Protein AF-A0A1Q7GUJ0-F1 (afdb_monomer)

pLDDT: mean 74.76, std 17.2, range [35.91, 95.75]

Secondary structure (DSSP, 8-state):
-------HHHHHHHHHHHTGGGHHHHHHHHHHHHHHHHHHHHTHHHHHHHHHHHTT--PPPTTSTTTS-TTTTTSTT---EEE-SS-SGGGEEEEEETTEEEEEE--GGG-EEE-TTGGG----STT--SS----HHHHHHHHTTT-TTS-HHHHHHHHHHHHHHHHHHHHHHHHHHTTSTTHHHHHHHHHHHHHHHHHHHHHHT---

Nearest PDB structures (foldseek):
  2w2u-assembly1_A  TM=4.335E-01  e=2.912E+00  Sulfolobus acidocaldarius
  2v6y-assembly1_A  TM=4.287E-01  e=9.705E+00  Saccharolobus solfataricus

Radius of gyration: 20.88 Å; Cα contacts (8 Å, |Δi|>4): 210; chains: 1; bounding box: 48×48×70 Å

Solvent-accessible surface area (backbone atoms only — not comparable to full-atom values): 12146 Å² total; per-residue (Å²): 142,81,86,77,79,79,47,65,66,62,52,51,55,46,50,55,57,71,42,51,87,50,45,65,58,53,51,48,50,48,52,50,55,62,49,44,55,64,48,56,74,47,51,68,49,60,59,55,49,48,51,50,30,73,79,56,80,42,82,83,65,78,76,50,68,79,73,47,58,76,73,60,77,69,44,80,84,61,69,68,39,84,24,44,65,65,38,19,60,92,36,48,44,81,48,79,54,94,98,44,78,43,85,44,77,54,79,63,85,59,44,42,83,33,65,52,26,51,45,36,8,59,76,83,51,91,86,60,65,83,35,54,44,58,62,62,68,64,52,45,71,69,47,34,85,83,42,71,89,60,50,74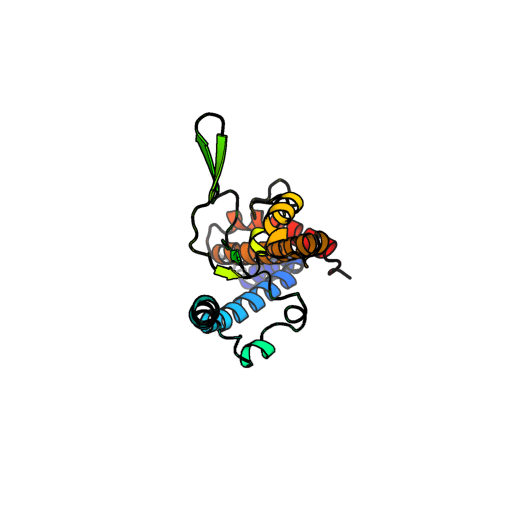,66,56,53,50,53,38,16,34,52,7,18,39,55,44,28,54,49,52,49,53,59,44,54,68,46,54,83,43,98,61,23,74,75,42,58,64,52,48,59,55,33,51,53,41,28,53,55,22,34,56,76,69,62,68,81,116

Sequence (208 aa):
MTTSRYGDFALYRRLARQARSSWPYIAMLFLVGLLASPLALLAPLPLKIAVDSVLGSRPLPRFLDALVPTAVTRAPTVLLGLVHGDFSGKNMRLRSSNRNSTVVVFDWEDAAWGVPALDLAQLAVPSSKLSANPDIHTYWSTVRERWPEASPEAWRRLADCGTVFRTLSALSWDAQNLAHDWAHAYVGGMHVYAAEFDHALERLEWNQ

Foldseek 3Di:
DDDDCPDCVVVVVVVCVVCVVVVVVVVVLVVVVVVVVVVVVVVVVQVVQCCCCVVPVDDDDPVVVVVDPPVQVPDPPFQWDWEQQQAWPVQWDWDDDDPDTDIDGDDSVRIDTHRNLQQLAAAPDPPDGLYNRDDLVVVCVVCCVVVVPQDSVNSVLSNLVNLLVSLSVLCSVLVVCCVDPCNVVSVVVNVSSVVSNVVSCVVNVVVD

Mean predicted aligned error: 13.83 Å

Structure (mmCIF, N/CA/C/O backbone):
data_AF-A0A1Q7GUJ0-F1
#
_entry.id   AF-A0A1Q7GUJ0-F1
#
loop_
_atom_site.group_PDB
_atom_site.id
_atom_site.type_symbol
_atom_site.label_atom_id
_atom_site.label_alt_id
_atom_site.label_comp_id
_atom_site.label_asym_id
_atom_site.label_entity_id
_atom_site.label_seq_id
_atom_site.pdbx_PDB_ins_code
_atom_site.Cartn_x
_atom_site.Cartn_y
_atom_site.Cartn_z
_atom_site.occupancy
_atom_site.B_iso_or_equiv
_atom_site.auth_seq_id
_atom_site.auth_comp_id
_atom_site.auth_asym_id
_atom_site.auth_atom_id
_atom_site.pdbx_PDB_model_num
ATOM 1 N N . MET A 1 1 ? 21.814 12.981 -49.545 1.00 35.91 1 MET A N 1
ATOM 2 C CA . MET A 1 1 ? 20.803 12.315 -48.697 1.00 35.91 1 MET A CA 1
ATOM 3 C C . MET A 1 1 ? 21.397 11.012 -48.186 1.00 35.91 1 MET A C 1
ATOM 5 O O . MET A 1 1 ? 21.533 10.081 -48.963 1.00 35.91 1 MET A O 1
ATOM 9 N N . THR A 1 2 ? 21.811 10.964 -46.922 1.00 39.53 2 THR A N 1
ATOM 10 C CA . THR A 1 2 ? 22.324 9.754 -46.260 1.00 39.53 2 THR A CA 1
ATOM 11 C C . THR A 1 2 ? 21.744 9.711 -44.849 1.00 39.53 2 THR A C 1
ATOM 13 O O . THR A 1 2 ? 22.286 10.291 -43.912 1.00 39.53 2 THR A O 1
ATOM 16 N N . THR A 1 3 ? 20.585 9.074 -44.694 1.00 46.00 3 THR A N 1
ATOM 17 C CA . THR A 1 3 ? 19.990 8.794 -43.384 1.00 46.00 3 THR A CA 1
ATOM 18 C C . THR A 1 3 ? 20.738 7.617 -42.765 1.00 46.00 3 THR A C 1
ATOM 20 O O . THR A 1 3 ? 20.523 6.456 -43.107 1.00 46.00 3 THR A O 1
ATOM 23 N N . SER A 1 4 ? 21.693 7.924 -41.887 1.00 48.31 4 SER A N 1
ATOM 24 C CA . SER A 1 4 ? 22.393 6.908 -41.106 1.00 48.31 4 SER A CA 1
ATOM 25 C C . SER A 1 4 ? 21.394 6.194 -40.200 1.00 48.31 4 SER A C 1
ATOM 27 O O . SER A 1 4 ? 20.774 6.799 -39.326 1.00 48.31 4 SER A O 1
ATOM 29 N N . ARG A 1 5 ? 21.277 4.884 -40.407 1.00 50.16 5 ARG A N 1
ATOM 30 C CA . ARG A 1 5 ? 20.648 3.902 -39.525 1.00 50.16 5 ARG A CA 1
ATOM 31 C C . ARG A 1 5 ? 21.508 3.775 -38.255 1.00 50.16 5 ARG A C 1
ATOM 33 O O . ARG A 1 5 ? 22.125 2.738 -38.022 1.00 50.16 5 ARG A O 1
ATOM 40 N N . TYR A 1 6 ? 21.614 4.851 -37.467 1.00 49.78 6 TYR A N 1
ATOM 41 C CA . TYR A 1 6 ? 22.172 4.824 -36.111 1.00 49.78 6 TYR A CA 1
ATOM 42 C C . TYR A 1 6 ? 21.209 3.995 -35.265 1.00 49.78 6 TYR A C 1
ATOM 44 O O . TYR A 1 6 ? 20.244 4.503 -34.708 1.00 49.78 6 TYR A O 1
ATOM 52 N N . GLY A 1 7 ? 21.423 2.681 -35.321 1.00 55.25 7 GLY A N 1
ATOM 53 C CA . GLY A 1 7 ? 20.417 1.687 -34.999 1.00 55.25 7 GLY A CA 1
ATOM 54 C C . GLY A 1 7 ? 19.893 1.828 -33.583 1.00 55.25 7 GLY A C 1
ATOM 55 O O . GLY A 1 7 ? 20.669 2.009 -32.640 1.00 55.25 7 GLY A O 1
ATOM 56 N N . ASP A 1 8 ? 18.583 1.656 -33.454 1.00 68.44 8 ASP A N 1
ATOM 57 C CA . ASP A 1 8 ? 17.830 1.615 -32.203 1.00 68.44 8 ASP A CA 1
ATOM 58 C C . ASP A 1 8 ? 18.531 0.776 -31.133 1.00 68.44 8 ASP A C 1
ATOM 60 O O . ASP A 1 8 ? 18.493 1.097 -29.957 1.00 68.44 8 ASP A O 1
ATOM 64 N N . PHE A 1 9 ? 19.296 -0.244 -31.525 1.00 71.12 9 PHE A N 1
ATOM 65 C CA . PHE A 1 9 ? 20.111 -1.052 -30.622 1.00 71.12 9 PHE A CA 1
ATOM 66 C C . PHE A 1 9 ? 21.153 -0.255 -29.816 1.00 71.12 9 PHE A C 1
ATOM 68 O O . PHE A 1 9 ? 21.378 -0.523 -28.635 1.00 71.12 9 PHE A O 1
ATOM 75 N N . ALA A 1 10 ? 21.804 0.744 -30.416 1.00 76.25 10 ALA A N 1
ATOM 76 C CA . ALA A 1 10 ? 22.736 1.617 -29.705 1.00 76.25 10 ALA A CA 1
ATOM 77 C C . ALA A 1 10 ? 22.002 2.565 -28.744 1.00 76.25 10 ALA A C 1
ATOM 79 O O . ALA A 1 10 ? 22.548 2.871 -27.677 1.00 76.25 10 ALA A O 1
ATOM 80 N N . LEU A 1 11 ? 20.781 2.978 -29.102 1.00 75.06 11 LEU A N 1
ATOM 81 C CA . LEU A 1 11 ? 19.881 3.769 -28.265 1.00 75.06 11 LEU A CA 1
ATOM 82 C C . LEU A 1 11 ? 19.372 2.933 -27.079 1.00 75.06 11 LEU A C 1
ATOM 84 O O . LEU A 1 11 ? 19.609 3.315 -25.936 1.00 75.06 11 LEU A O 1
ATOM 88 N N . TYR A 1 12 ? 18.820 1.742 -27.325 1.00 72.38 12 TYR A N 1
ATOM 89 C CA . TYR A 1 12 ? 18.410 0.772 -26.307 1.00 72.38 12 TYR A CA 1
ATOM 90 C C . TYR A 1 12 ? 19.566 0.406 -25.380 1.00 72.38 12 TYR A C 1
ATOM 92 O O . TYR A 1 12 ? 19.407 0.424 -24.167 1.00 72.38 12 TYR A O 1
ATOM 100 N N . ARG A 1 13 ? 20.773 0.164 -25.906 1.00 75.44 13 ARG A N 1
ATOM 101 C CA . ARG A 1 13 ? 21.962 -0.126 -25.084 1.00 75.44 13 ARG A CA 1
ATOM 102 C C . ARG A 1 13 ? 22.424 1.074 -24.254 1.00 75.44 13 ARG A C 1
ATOM 104 O O . ARG A 1 13 ? 23.083 0.896 -23.227 1.00 75.44 13 ARG A O 1
ATOM 111 N N . ARG A 1 14 ? 22.185 2.303 -24.715 1.00 74.88 14 ARG A N 1
ATOM 112 C CA . ARG A 1 14 ? 22.463 3.517 -23.932 1.00 74.88 14 ARG A CA 1
ATOM 113 C C . ARG A 1 14 ? 21.420 3.695 -22.834 1.00 74.88 14 ARG A C 1
ATOM 115 O O . ARG A 1 14 ? 21.819 3.829 -21.685 1.00 74.88 14 ARG A O 1
ATOM 122 N N . LEU A 1 15 ? 20.137 3.579 -23.164 1.00 73.50 15 LEU A N 1
ATOM 123 C CA . LEU A 1 15 ? 19.027 3.638 -22.211 1.00 73.50 15 LEU A CA 1
ATOM 124 C C . LEU A 1 15 ? 19.137 2.542 -21.143 1.00 73.50 15 LEU A C 1
ATOM 126 O O . LEU A 1 15 ? 19.088 2.840 -19.957 1.00 73.50 15 LEU A O 1
ATOM 130 N N . ALA A 1 16 ? 19.424 1.301 -21.541 1.00 72.50 16 ALA A N 1
ATOM 131 C CA . ALA A 1 16 ? 19.652 0.178 -20.633 1.00 72.50 16 ALA A CA 1
ATOM 132 C C . ALA A 1 16 ? 20.826 0.422 -19.672 1.00 72.50 16 ALA A C 1
ATOM 134 O O . ALA A 1 16 ? 20.749 0.060 -18.501 1.00 72.50 16 ALA A O 1
ATOM 135 N N . ARG A 1 17 ? 21.909 1.060 -20.141 1.00 72.81 17 ARG A N 1
ATOM 136 C CA . ARG A 1 17 ? 23.039 1.446 -19.278 1.00 72.81 17 ARG A CA 1
ATOM 137 C C . ARG A 1 17 ? 22.710 2.622 -18.369 1.00 72.81 17 ARG A C 1
ATOM 139 O O . ARG A 1 17 ? 23.202 2.655 -17.249 1.00 72.81 17 ARG A O 1
ATOM 146 N N . GLN A 1 18 ? 21.901 3.566 -18.832 1.00 73.31 18 GLN A N 1
ATOM 147 C CA . GLN A 1 18 ? 21.476 4.706 -18.028 1.00 73.31 18 GLN A CA 1
ATOM 148 C C . GLN A 1 18 ? 20.496 4.281 -16.928 1.00 73.31 18 GLN A C 1
ATOM 150 O O . GLN A 1 18 ? 20.587 4.767 -15.808 1.00 73.31 18 GLN A O 1
ATOM 155 N N . ALA A 1 19 ? 19.662 3.278 -17.204 1.00 68.12 19 ALA A N 1
ATOM 156 C CA . ALA A 1 19 ? 18.775 2.648 -16.235 1.00 68.12 19 ALA A CA 1
ATOM 157 C C . ALA A 1 19 ? 19.475 1.612 -15.335 1.00 68.12 19 ALA A C 1
ATOM 159 O O . ALA A 1 19 ? 18.785 0.936 -14.580 1.00 68.12 19 ALA A O 1
ATOM 160 N N . ARG A 1 20 ? 20.816 1.454 -15.384 1.00 70.50 20 ARG A N 1
ATOM 161 C CA . ARG A 1 20 ? 21.571 0.400 -14.660 1.00 70.50 20 ARG A CA 1
ATOM 162 C C . ARG A 1 20 ? 21.224 0.323 -13.170 1.00 70.50 20 ARG A C 1
ATOM 164 O O . ARG A 1 20 ? 21.090 -0.778 -12.648 1.00 70.50 20 ARG A O 1
ATOM 171 N N . SER A 1 21 ? 21.045 1.473 -12.520 1.00 71.50 21 SER A N 1
ATOM 172 C CA . SER A 1 21 ? 20.654 1.557 -11.105 1.00 71.50 21 SER A CA 1
ATOM 173 C C . SER A 1 21 ? 19.250 1.006 -10.826 1.00 71.50 21 SER A C 1
ATOM 175 O O . SER A 1 21 ? 18.969 0.589 -9.710 1.00 71.50 21 SER A O 1
ATOM 177 N N . SER A 1 22 ? 18.374 0.997 -11.832 1.00 65.44 22 SER A N 1
ATOM 178 C CA . SER A 1 22 ? 16.969 0.601 -11.728 1.00 65.44 22 SER A CA 1
ATOM 179 C C . SER A 1 22 ? 16.715 -0.860 -12.124 1.00 65.44 22 SER A C 1
ATOM 181 O O . SER A 1 22 ? 15.622 -1.371 -11.898 1.00 65.44 22 SER A O 1
ATOM 183 N N . TRP A 1 23 ? 17.705 -1.563 -12.691 1.00 71.69 23 TRP A N 1
ATOM 184 C CA . TRP A 1 23 ? 17.560 -2.968 -13.104 1.00 71.69 23 TRP A CA 1
ATOM 185 C C . TRP A 1 23 ? 17.161 -3.933 -11.983 1.00 71.69 23 TRP A C 1
ATOM 187 O O . TRP A 1 23 ? 16.363 -4.819 -12.278 1.00 71.69 23 TRP A O 1
ATOM 197 N N . PRO A 1 24 ? 17.650 -3.802 -10.731 1.00 72.94 24 PRO A N 1
ATOM 198 C CA . PRO A 1 24 ? 17.193 -4.661 -9.640 1.00 72.94 24 PRO A CA 1
ATOM 199 C C . PRO A 1 24 ? 15.681 -4.540 -9.412 1.00 72.94 24 PRO A C 1
ATOM 201 O O . PRO A 1 24 ? 14.996 -5.553 -9.322 1.00 72.94 24 PRO A O 1
ATOM 204 N N . TYR A 1 25 ? 15.146 -3.316 -9.434 1.00 68.00 25 TYR A N 1
ATOM 205 C CA . TYR A 1 25 ? 13.711 -3.052 -9.304 1.00 68.00 25 TYR A CA 1
ATOM 206 C C . TYR A 1 25 ? 12.915 -3.580 -10.501 1.00 68.00 25 TYR A C 1
ATOM 208 O O . TYR A 1 25 ? 11.875 -4.200 -10.316 1.00 68.00 25 TYR A O 1
ATOM 216 N N . ILE A 1 26 ? 13.424 -3.405 -11.727 1.00 72.75 26 ILE 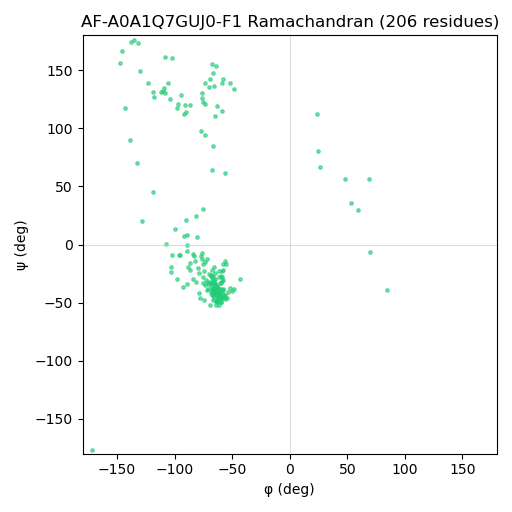A N 1
ATOM 217 C CA . ILE A 1 26 ? 12.806 -3.955 -12.948 1.00 72.75 26 ILE A CA 1
ATOM 218 C C . ILE A 1 26 ? 12.762 -5.486 -12.895 1.00 72.75 26 ILE A C 1
ATOM 220 O O . ILE A 1 26 ? 11.737 -6.085 -13.210 1.00 72.75 26 ILE A O 1
ATOM 224 N N . ALA A 1 27 ? 13.852 -6.128 -12.474 1.00 74.75 27 ALA A N 1
ATOM 225 C CA . ALA A 1 27 ? 13.910 -7.576 -12.319 1.00 74.75 27 ALA A CA 1
ATOM 226 C C . ALA A 1 27 ? 12.963 -8.059 -11.210 1.00 74.75 27 ALA A C 1
ATOM 228 O O . ALA A 1 27 ? 12.264 -9.051 -11.398 1.00 74.75 27 ALA A O 1
ATOM 229 N N . MET A 1 28 ? 12.889 -7.341 -10.087 1.00 75.19 28 MET A N 1
ATOM 230 C CA . MET A 1 28 ? 11.966 -7.639 -8.993 1.00 75.19 28 MET A CA 1
ATOM 231 C C . MET A 1 28 ? 10.503 -7.511 -9.435 1.00 75.19 28 MET A C 1
ATOM 233 O O . MET A 1 28 ? 9.736 -8.448 -9.238 1.00 75.19 28 MET A O 1
ATOM 237 N N . LEU A 1 29 ? 10.125 -6.415 -10.099 1.00 71.12 29 LEU A N 1
ATOM 238 C CA . LEU A 1 29 ? 8.801 -6.237 -10.709 1.00 71.12 29 LEU A CA 1
ATOM 239 C C . LEU A 1 29 ? 8.472 -7.354 -11.693 1.00 71.12 29 LEU A C 1
ATOM 241 O O . LEU A 1 29 ? 7.364 -7.880 -11.676 1.00 71.12 29 LEU A O 1
ATOM 245 N N . PHE A 1 30 ? 9.428 -7.716 -12.551 1.00 75.88 30 PHE A N 1
ATOM 246 C CA . PHE A 1 30 ? 9.250 -8.783 -13.526 1.00 75.88 30 PHE A CA 1
ATOM 247 C C . PHE A 1 30 ? 9.004 -10.127 -12.836 1.00 75.88 30 PHE A C 1
ATOM 249 O O . PHE A 1 30 ? 8.079 -10.841 -13.210 1.00 75.88 30 PHE A O 1
ATOM 256 N N . LEU A 1 31 ? 9.780 -10.457 -11.800 1.00 75.19 31 LEU A N 1
ATOM 257 C CA . LEU A 1 31 ? 9.594 -11.676 -11.013 1.00 75.19 31 LEU A CA 1
ATOM 258 C C . LEU A 1 31 ? 8.252 -11.675 -10.271 1.00 75.19 31 LEU A C 1
ATOM 260 O O . LEU A 1 31 ? 7.551 -12.684 -10.290 1.00 75.19 31 LEU A O 1
ATOM 264 N N . VAL A 1 32 ? 7.861 -10.547 -9.675 1.00 70.88 32 VAL A N 1
ATOM 265 C CA . VAL A 1 32 ? 6.552 -10.389 -9.023 1.00 70.88 32 VAL A CA 1
ATOM 266 C C . VAL A 1 32 ? 5.420 -10.553 -10.039 1.00 70.88 32 VAL A C 1
ATOM 268 O O . VAL A 1 32 ? 4.500 -11.325 -9.791 1.00 70.88 32 VAL A O 1
ATOM 271 N N . GLY A 1 33 ? 5.497 -9.910 -11.205 1.00 64.00 33 GLY A N 1
ATOM 272 C CA . GLY A 1 33 ? 4.501 -10.038 -12.274 1.00 64.00 33 GLY A CA 1
ATOM 273 C C . GLY A 1 33 ? 4.427 -11.450 -12.865 1.00 64.00 33 GLY A C 1
ATOM 274 O O . GLY A 1 33 ? 3.337 -11.958 -13.135 1.00 64.00 33 GLY A O 1
ATOM 275 N N . LEU A 1 34 ? 5.572 -12.127 -12.998 1.00 75.56 34 LEU A N 1
ATOM 276 C CA . LEU A 1 34 ? 5.646 -13.522 -13.435 1.00 75.56 34 LEU A CA 1
ATOM 277 C C . LEU A 1 34 ? 4.970 -14.461 -12.427 1.00 75.56 34 LEU A C 1
ATOM 279 O O . LEU A 1 34 ? 4.294 -15.403 -12.834 1.00 75.56 34 LEU A O 1
ATOM 283 N N . LEU A 1 35 ? 5.115 -14.187 -11.127 1.00 65.94 35 LEU A N 1
ATOM 284 C CA . LEU A 1 35 ? 4.463 -14.932 -10.046 1.00 65.94 35 LEU A CA 1
ATOM 285 C C . LEU A 1 35 ? 2.991 -14.537 -9.844 1.00 65.94 35 LEU A C 1
ATOM 287 O O . LEU A 1 35 ? 2.203 -15.362 -9.383 1.00 65.94 35 LEU A O 1
ATOM 291 N N . ALA A 1 36 ? 2.587 -13.326 -10.233 1.00 61.59 36 ALA A N 1
ATOM 292 C CA . ALA A 1 36 ? 1.206 -12.861 -10.122 1.00 61.59 36 ALA A CA 1
ATOM 293 C C . ALA A 1 36 ? 0.242 -13.697 -10.978 1.00 61.59 36 ALA A C 1
ATOM 295 O O . ALA A 1 36 ? -0.868 -13.979 -10.544 1.00 61.59 36 ALA A O 1
ATOM 296 N N . SER A 1 37 ? 0.672 -14.158 -12.156 1.00 52.69 37 SER A N 1
ATOM 297 C CA . SER A 1 37 ? -0.153 -14.992 -13.048 1.00 52.69 37 SER A CA 1
ATOM 298 C C . SER A 1 37 ? -0.530 -16.362 -12.448 1.00 52.69 37 SER A C 1
ATOM 300 O O . SER A 1 37 ? -1.721 -16.677 -12.398 1.00 52.69 37 SER A O 1
ATOM 302 N N . PRO A 1 38 ? 0.408 -17.188 -11.936 1.00 53.38 38 PRO A N 1
ATOM 303 C CA . PRO A 1 38 ? 0.045 -18.414 -11.229 1.00 53.38 38 PRO A CA 1
ATOM 304 C C . PRO A 1 38 ? -0.694 -18.139 -9.909 1.00 53.38 38 PRO A C 1
ATOM 306 O O . PRO A 1 38 ? -1.572 -18.921 -9.555 1.00 53.38 38 PRO A O 1
ATOM 309 N N . LEU A 1 39 ? -0.427 -17.024 -9.211 1.00 54.69 39 LEU A N 1
ATOM 310 C CA . LEU A 1 39 ? -1.216 -16.619 -8.036 1.00 54.69 39 LEU A CA 1
ATOM 311 C C . LEU A 1 39 ? -2.663 -16.235 -8.386 1.00 54.69 39 LEU A C 1
ATOM 313 O O . LEU A 1 39 ? -3.578 -16.596 -7.652 1.00 54.69 39 LEU A O 1
ATOM 317 N N . ALA A 1 40 ? -2.897 -15.559 -9.510 1.00 55.88 40 ALA A N 1
ATOM 318 C CA . ALA A 1 40 ? -4.234 -15.213 -9.991 1.00 55.88 40 ALA A CA 1
ATOM 319 C C . ALA A 1 40 ? -5.030 -16.463 -10.399 1.00 55.88 40 ALA A C 1
ATOM 321 O O . ALA A 1 40 ? -6.230 -16.550 -10.154 1.00 55.88 40 ALA A O 1
ATOM 322 N N . LEU A 1 41 ? -4.353 -17.483 -10.935 1.00 54.56 41 LEU A N 1
ATOM 323 C CA . LEU A 1 41 ? -4.952 -18.801 -11.173 1.00 54.56 41 LEU A CA 1
ATOM 324 C C . LEU A 1 41 ? -5.288 -19.547 -9.868 1.00 54.56 41 LEU A C 1
ATOM 326 O O . LEU A 1 41 ? -6.169 -20.406 -9.869 1.00 54.56 41 LEU A O 1
ATOM 330 N N . LEU A 1 42 ? -4.639 -19.193 -8.753 1.00 52.28 42 LEU A N 1
ATOM 331 C CA . LEU A 1 42 ? -4.998 -19.636 -7.402 1.00 52.28 42 LEU A CA 1
ATOM 332 C C . LEU A 1 42 ? -6.059 -18.736 -6.737 1.00 52.28 42 LEU A C 1
ATOM 334 O O . LEU A 1 42 ? -6.702 -19.185 -5.793 1.00 52.28 42 LEU A O 1
ATOM 338 N N . ALA A 1 43 ? -6.316 -17.518 -7.233 1.00 51.72 43 ALA A N 1
ATOM 339 C CA . ALA A 1 43 ? -7.293 -16.570 -6.682 1.00 51.72 43 ALA A CA 1
ATOM 340 C C . ALA A 1 43 ? -8.767 -17.042 -6.611 1.00 51.72 43 ALA A C 1
ATOM 342 O O . ALA A 1 43 ? -9.482 -16.540 -5.739 1.00 51.72 43 ALA A O 1
ATOM 343 N N . PRO A 1 44 ? -9.266 -18.027 -7.394 1.00 50.28 44 PRO A N 1
ATOM 344 C CA . PRO A 1 44 ? -10.595 -18.578 -7.121 1.00 50.28 44 PRO A CA 1
ATOM 345 C C . PRO A 1 44 ? -10.649 -19.456 -5.851 1.00 50.28 44 PRO A C 1
ATOM 347 O O . PRO A 1 44 ? -11.744 -19.770 -5.380 1.00 50.28 44 PRO A O 1
ATOM 350 N N . LEU A 1 45 ? -9.507 -19.845 -5.261 1.00 51.47 45 LEU A N 1
ATOM 351 C CA . LEU A 1 45 ? -9.464 -20.643 -4.025 1.00 51.47 45 LEU A CA 1
ATOM 352 C C . LEU A 1 45 ? -9.731 -19.820 -2.748 1.00 51.47 45 LEU A C 1
ATOM 354 O O . LEU A 1 45 ? -10.556 -20.270 -1.956 1.00 51.47 45 LEU A O 1
ATOM 358 N N . PRO A 1 46 ? -9.134 -18.630 -2.526 1.00 50.94 46 PRO A N 1
ATOM 359 C CA . PRO A 1 46 ? -9.430 -17.785 -1.369 1.00 50.94 46 PRO A CA 1
ATOM 360 C C . PRO A 1 46 ? -10.913 -17.466 -1.203 1.00 50.94 46 PRO A C 1
ATOM 362 O O . PRO A 1 46 ? -11.413 -17.529 -0.086 1.00 50.94 46 PRO A O 1
ATOM 365 N N . LEU A 1 47 ? -11.639 -17.191 -2.293 1.00 45.16 47 LEU A N 1
ATOM 366 C CA . LEU A 1 47 ? -13.063 -16.857 -2.215 1.00 45.16 47 LEU A CA 1
ATOM 367 C C . LEU A 1 47 ? -13.905 -18.067 -1.773 1.00 45.16 47 LEU A C 1
ATOM 369 O O . LEU A 1 47 ? -14.773 -17.939 -0.914 1.00 45.16 47 LEU A O 1
ATOM 373 N N . LYS A 1 48 ? -13.608 -19.261 -2.302 1.00 45.25 48 LYS A N 1
ATOM 374 C CA . LYS A 1 48 ? -14.311 -20.501 -1.940 1.00 45.25 48 LYS A CA 1
ATOM 375 C C . LYS A 1 48 ? -13.965 -20.973 -0.523 1.00 45.25 48 LYS A C 1
ATOM 377 O O . LYS A 1 48 ? -14.848 -21.394 0.213 1.00 45.25 48 LYS A O 1
ATOM 382 N N . ILE A 1 49 ? -12.705 -20.829 -0.112 1.00 52.31 49 ILE A N 1
ATOM 383 C CA . ILE A 1 49 ? -12.238 -21.166 1.241 1.00 52.31 49 ILE A CA 1
ATOM 384 C C . ILE A 1 49 ? -12.761 -20.157 2.272 1.00 52.31 49 ILE A C 1
ATOM 386 O O . ILE A 1 49 ? -13.172 -20.565 3.350 1.00 52.31 49 ILE A O 1
ATOM 390 N N . ALA A 1 50 ? -12.815 -18.861 1.954 1.00 52.03 50 ALA A N 1
ATOM 391 C CA . ALA A 1 50 ? -13.388 -17.847 2.841 1.00 52.03 50 ALA 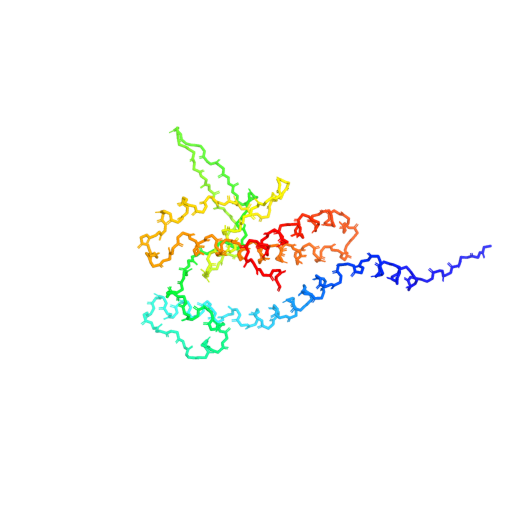A CA 1
ATOM 392 C C . ALA A 1 50 ? -14.885 -18.090 3.083 1.00 52.03 50 ALA A C 1
ATOM 394 O O . ALA A 1 50 ? -15.337 -18.022 4.226 1.00 52.03 50 ALA A O 1
ATOM 395 N N . VAL A 1 51 ? -15.636 -18.447 2.036 1.00 45.12 51 VAL A N 1
ATOM 396 C CA . VAL A 1 51 ? -17.050 -18.836 2.152 1.00 45.12 51 VAL A CA 1
ATOM 397 C C . VAL A 1 51 ? -17.200 -20.107 2.999 1.00 45.12 51 VAL A C 1
ATOM 399 O O . VAL A 1 51 ? -17.977 -20.107 3.952 1.00 45.12 51 VAL A O 1
ATOM 402 N N . ASP A 1 52 ? -16.413 -21.154 2.733 1.00 43.16 52 ASP A N 1
ATOM 403 C CA . ASP A 1 52 ? -16.552 -22.449 3.417 1.00 43.16 52 ASP A CA 1
ATOM 404 C C . ASP A 1 52 ? -15.997 -22.459 4.864 1.00 43.16 52 ASP A C 1
ATOM 406 O O . ASP A 1 52 ? -16.495 -23.206 5.712 1.00 43.16 52 ASP A O 1
ATOM 410 N N . SER A 1 53 ? -15.002 -21.625 5.192 1.00 44.47 53 SER A N 1
ATOM 411 C CA . SER A 1 53 ? -14.381 -21.566 6.528 1.00 44.47 53 SER A CA 1
ATOM 412 C C . SER A 1 53 ? -15.009 -20.527 7.461 1.00 44.47 53 SER A C 1
ATOM 414 O O . SER A 1 53 ? -15.127 -20.803 8.656 1.00 44.47 53 SER A O 1
ATOM 416 N N . VAL A 1 54 ? -15.441 -19.362 6.956 1.00 45.84 54 VAL A N 1
ATOM 417 C CA . VAL A 1 54 ? -15.971 -18.268 7.802 1.00 45.84 54 VAL A CA 1
ATOM 418 C C . VAL A 1 54 ? -17.480 -18.392 8.022 1.00 45.84 54 VAL A C 1
ATOM 420 O O . VAL A 1 54 ? -17.948 -18.108 9.123 1.00 45.84 54 VAL A O 1
ATOM 423 N N . LEU A 1 55 ? -18.241 -18.888 7.037 1.00 45.19 55 LEU A N 1
ATOM 424 C CA . LEU A 1 55 ? -19.666 -19.202 7.228 1.00 45.19 55 LEU A CA 1
ATOM 425 C C . LEU A 1 55 ? -19.891 -20.640 7.733 1.00 45.19 55 LEU A C 1
ATOM 427 O O . LEU A 1 55 ? -20.945 -20.925 8.294 1.0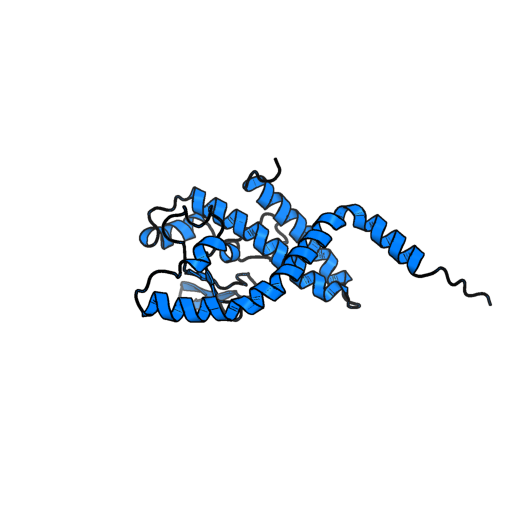0 45.19 55 LEU A O 1
ATOM 431 N N . GLY A 1 56 ? -18.911 -21.540 7.562 1.00 43.12 56 GLY A N 1
ATOM 432 C CA . GLY A 1 56 ? -19.050 -22.976 7.851 1.00 43.12 56 GLY A CA 1
ATOM 433 C C . GLY A 1 56 ? -18.319 -23.516 9.087 1.00 43.12 56 GLY A C 1
ATOM 434 O O . GLY A 1 56 ? -18.395 -24.717 9.339 1.00 43.12 56 GLY A O 1
ATOM 435 N N . SER A 1 57 ? -17.601 -22.684 9.853 1.00 41.94 57 SER A N 1
ATOM 436 C CA . SER A 1 57 ? -16.832 -23.106 11.045 1.00 41.94 57 SER A CA 1
ATOM 437 C C . SER A 1 57 ? -15.850 -24.269 10.791 1.00 41.94 57 SER A C 1
ATOM 439 O O . SER A 1 57 ? -15.668 -25.129 11.655 1.00 41.94 57 SER A O 1
ATOM 441 N N . ARG A 1 58 ? -15.211 -24.333 9.611 1.00 40.22 58 ARG A N 1
ATOM 442 C CA . ARG A 1 58 ? -14.230 -25.387 9.277 1.00 40.22 58 ARG A CA 1
ATOM 443 C C . ARG A 1 58 ? -12.795 -24.843 9.238 1.00 40.22 58 ARG A C 1
ATOM 445 O O . ARG A 1 58 ? -12.561 -23.837 8.565 1.00 40.22 58 ARG A O 1
ATOM 452 N N . PRO A 1 59 ? -11.826 -25.500 9.910 1.00 52.53 59 PRO A N 1
ATOM 453 C CA . PRO A 1 59 ? -10.423 -25.089 9.886 1.00 52.53 59 PRO A CA 1
ATOM 454 C C . PRO A 1 59 ? -9.818 -25.205 8.479 1.00 52.53 59 PRO A C 1
ATOM 456 O O . PRO A 1 59 ? -10.273 -26.007 7.661 1.00 52.53 59 PRO A O 1
ATOM 459 N N . LEU A 1 60 ? -8.790 -24.391 8.212 1.00 49.06 60 LEU A N 1
ATOM 460 C CA . LEU A 1 60 ? -8.130 -24.291 6.908 1.00 49.06 60 LEU A CA 1
ATOM 461 C C . LEU A 1 60 ? -7.553 -25.649 6.440 1.00 49.06 60 LEU A C 1
ATOM 463 O O . LEU A 1 60 ? -7.024 -26.409 7.255 1.00 49.06 60 LEU A O 1
ATOM 467 N N . PRO A 1 61 ? -7.619 -25.973 5.134 1.00 51.19 61 PRO A N 1
ATOM 468 C CA . PRO A 1 61 ? -7.036 -27.199 4.592 1.00 51.19 61 PRO A CA 1
ATOM 469 C C . PRO A 1 61 ? -5.500 -27.237 4.692 1.00 51.19 61 PRO A C 1
ATOM 471 O O . PRO A 1 61 ? -4.825 -26.292 4.289 1.00 51.19 61 PRO A O 1
ATOM 474 N N . ARG A 1 62 ? -4.938 -28.384 5.108 1.00 53.50 62 ARG A N 1
ATOM 475 C CA . ARG A 1 62 ? -3.487 -28.606 5.340 1.00 53.50 62 ARG A CA 1
ATOM 476 C C . ARG A 1 62 ? -2.556 -28.293 4.158 1.00 53.50 62 ARG A C 1
ATOM 478 O O . ARG A 1 62 ? -1.355 -28.183 4.348 1.00 53.50 62 ARG A O 1
ATOM 485 N N . PHE A 1 63 ? -3.064 -28.171 2.930 1.00 52.56 63 PHE A N 1
ATOM 486 C CA . PHE A 1 63 ? -2.232 -27.812 1.774 1.00 52.56 63 PHE A CA 1
ATOM 487 C C . PHE A 1 63 ? -1.858 -26.317 1.742 1.00 52.56 63 PHE A C 1
ATOM 489 O O . PHE A 1 63 ? -0.909 -25.952 1.052 1.00 52.56 63 PHE A O 1
ATOM 496 N N . LEU A 1 64 ? -2.561 -25.458 2.494 1.00 43.69 64 LEU A N 1
ATOM 497 C CA . LEU A 1 64 ? -2.208 -24.042 2.650 1.00 43.69 64 LEU A CA 1
ATOM 498 C C . LEU A 1 64 ? -1.072 -23.817 3.661 1.00 43.69 64 LEU A C 1
ATOM 500 O O . LEU A 1 64 ? -0.370 -22.817 3.546 1.00 43.69 64 LEU A O 1
ATOM 504 N N . ASP A 1 65 ? -0.813 -24.769 4.565 1.00 48.25 65 ASP A N 1
ATOM 505 C CA . ASP A 1 65 ? 0.329 -24.712 5.496 1.00 48.25 65 ASP A CA 1
ATOM 506 C C . ASP A 1 65 ? 1.683 -24.696 4.763 1.00 48.25 65 ASP A C 1
ATOM 508 O O . ASP A 1 65 ? 2.680 -24.226 5.304 1.00 48.25 65 ASP A O 1
ATOM 512 N N . ALA A 1 66 ? 1.724 -25.192 3.521 1.00 49.59 66 ALA A N 1
ATOM 513 C CA . ALA A 1 66 ? 2.922 -25.231 2.682 1.00 49.59 66 ALA A CA 1
ATOM 514 C C . ALA A 1 66 ? 3.158 -23.946 1.864 1.00 49.59 66 ALA A C 1
ATOM 516 O O . ALA A 1 66 ? 4.282 -23.697 1.433 1.00 49.59 66 ALA A O 1
ATOM 517 N N . LEU A 1 67 ? 2.111 -23.150 1.623 1.00 41.50 67 LEU A N 1
ATOM 518 C CA . LEU A 1 67 ? 2.148 -21.939 0.785 1.00 41.50 67 LEU A CA 1
ATOM 519 C C . LEU A 1 67 ? 2.166 -20.648 1.607 1.00 41.50 67 LEU A C 1
ATOM 521 O O . LEU A 1 67 ? 2.560 -19.598 1.103 1.00 41.50 67 LEU A O 1
ATOM 525 N N . VAL A 1 68 ? 1.754 -20.723 2.870 1.00 41.19 68 VAL A N 1
ATOM 526 C CA . VAL A 1 68 ? 1.831 -19.616 3.817 1.00 41.19 68 VAL A CA 1
ATOM 527 C C . VAL A 1 68 ? 3.220 -19.647 4.470 1.00 41.19 68 VAL A C 1
ATOM 529 O O . VAL A 1 68 ? 3.563 -20.648 5.102 1.00 41.19 68 VAL A O 1
ATOM 532 N N . PRO A 1 69 ? 4.043 -18.586 4.342 1.00 38.94 69 PRO A N 1
ATOM 533 C CA . PRO A 1 69 ? 5.352 -18.529 4.983 1.00 38.94 69 PRO A CA 1
ATOM 534 C C . PRO A 1 69 ? 5.231 -18.844 6.475 1.00 38.94 69 PRO A C 1
ATOM 536 O O . PRO A 1 69 ? 4.336 -18.334 7.149 1.00 38.94 69 PRO A O 1
ATOM 539 N N . THR A 1 70 ? 6.163 -19.623 7.021 1.00 40.16 70 THR A N 1
ATOM 540 C CA . THR A 1 70 ? 6.200 -20.024 8.441 1.00 40.16 70 THR A CA 1
ATOM 541 C C . THR A 1 70 ? 6.209 -18.848 9.432 1.00 40.16 70 THR A C 1
ATOM 543 O O . THR A 1 70 ? 5.936 -19.026 10.617 1.00 40.16 70 THR A O 1
ATOM 546 N N . ALA A 1 71 ? 6.482 -17.630 8.954 1.00 37.34 71 ALA A N 1
ATOM 547 C CA . ALA A 1 71 ? 6.351 -16.383 9.707 1.00 37.34 71 ALA A CA 1
ATOM 548 C C . ALA A 1 71 ? 4.885 -15.955 9.943 1.00 37.34 71 ALA A C 1
ATOM 550 O O . ALA A 1 71 ? 4.580 -15.362 10.974 1.00 37.34 71 ALA A O 1
ATOM 551 N N . VAL A 1 72 ? 3.969 -16.285 9.028 1.00 41.28 72 VAL A N 1
ATOM 552 C CA . VAL A 1 72 ? 2.534 -15.964 9.123 1.00 41.28 72 VAL A CA 1
ATOM 553 C C . VAL A 1 72 ? 1.787 -17.004 9.967 1.00 41.28 72 VAL A C 1
ATOM 555 O O . VAL A 1 72 ? 0.840 -16.654 10.665 1.00 41.28 72 VAL A O 1
ATOM 558 N N . THR A 1 73 ? 2.248 -18.260 9.997 1.00 41.16 73 THR A N 1
ATOM 559 C CA . THR A 1 73 ? 1.642 -19.337 10.809 1.00 41.16 73 THR A CA 1
ATOM 560 C C . THR A 1 73 ? 1.976 -19.272 12.305 1.00 41.16 73 THR A C 1
ATOM 562 O O . THR A 1 73 ? 1.357 -19.985 13.093 1.00 41.16 73 THR A O 1
ATOM 565 N N . ARG A 1 74 ? 2.913 -18.407 12.726 1.00 37.34 74 ARG A N 1
ATOM 566 C CA . ARG A 1 74 ? 3.212 -18.127 14.148 1.00 37.34 74 ARG A CA 1
ATOM 567 C C . ARG A 1 74 ? 2.628 -16.815 14.673 1.00 37.34 74 ARG A C 1
ATOM 569 O O . ARG A 1 74 ? 2.682 -16.588 15.879 1.00 37.34 74 ARG A O 1
ATOM 576 N N . ALA A 1 75 ? 2.083 -15.961 13.807 1.00 42.50 75 ALA A N 1
ATOM 577 C CA . ALA A 1 75 ? 1.329 -14.796 14.252 1.00 42.50 75 ALA A CA 1
ATOM 578 C C . ALA A 1 75 ? -0.036 -15.263 14.797 1.00 42.50 75 ALA A C 1
ATOM 580 O O . ALA A 1 75 ? -0.639 -16.166 14.209 1.00 42.50 75 ALA A O 1
ATOM 581 N N . PRO A 1 76 ? -0.528 -14.696 15.914 1.00 47.31 76 PRO A N 1
ATOM 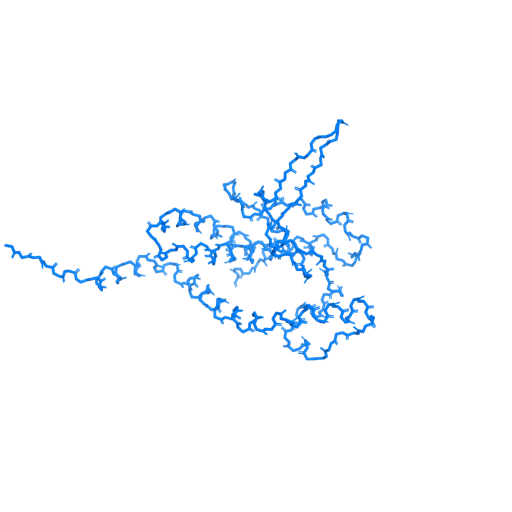582 C CA . PRO A 1 76 ? -1.758 -15.150 16.551 1.00 47.31 76 PRO A CA 1
ATOM 583 C C . PRO A 1 76 ? -2.904 -15.038 15.548 1.00 47.31 76 PRO A C 1
ATOM 585 O O . PRO A 1 76 ? -3.216 -13.940 15.105 1.00 47.31 76 PRO A O 1
ATOM 588 N N . THR A 1 77 ? -3.471 -16.186 15.162 1.00 49.53 77 THR A N 1
ATOM 589 C CA . THR A 1 77 ? -4.716 -16.361 14.394 1.00 49.53 77 THR A CA 1
ATOM 590 C C . THR A 1 77 ? -5.046 -15.167 13.492 1.00 49.53 77 THR A C 1
ATOM 592 O O . THR A 1 77 ? -5.978 -14.426 13.777 1.00 49.53 77 THR A O 1
ATOM 595 N N . VAL A 1 78 ? -4.190 -14.974 12.478 1.00 63.41 78 VAL A N 1
ATOM 596 C CA . VAL A 1 78 ? -4.266 -14.080 11.306 1.00 63.41 78 VAL A CA 1
ATOM 597 C C . VAL A 1 78 ? -5.185 -12.869 11.497 1.00 63.41 78 VAL A C 1
ATOM 599 O O . VAL A 1 78 ? -6.401 -13.026 11.522 1.00 63.41 78 VAL A O 1
ATOM 602 N N . LEU A 1 79 ? -4.606 -11.662 11.552 1.00 68.56 79 LEU A N 1
ATOM 603 C CA . LEU A 1 79 ? -5.279 -10.352 11.475 1.00 68.56 79 LEU A CA 1
ATOM 604 C C . LEU A 1 79 ? -6.120 -10.210 10.185 1.00 68.56 79 LEU A C 1
ATOM 606 O O . LEU A 1 79 ? -5.818 -9.386 9.332 1.00 68.56 79 LEU A O 1
ATOM 610 N N . LEU A 1 80 ? -7.128 -11.057 9.993 1.00 76.81 80 LEU A N 1
ATOM 611 C CA . LEU A 1 80 ? -7.910 -11.179 8.778 1.00 76.81 80 LEU A CA 1
ATOM 612 C C . LEU A 1 80 ? -9.091 -10.224 8.882 1.00 76.81 80 LEU A C 1
ATOM 614 O O . LEU A 1 80 ? -9.978 -10.397 9.721 1.00 76.81 80 LEU A O 1
ATOM 618 N N . GLY A 1 81 ? -9.089 -9.222 8.021 1.00 76.94 81 GLY A N 1
ATOM 619 C CA . GLY A 1 81 ? -10.168 -8.264 7.866 1.00 76.94 81 GLY A CA 1
ATOM 620 C C . GLY A 1 81 ? -10.530 -8.097 6.401 1.00 76.94 81 GLY A C 1
ATOM 621 O O . GLY A 1 81 ? -9.866 -8.630 5.511 1.00 76.94 81 GLY A O 1
ATOM 622 N N . LEU A 1 82 ? -11.598 -7.346 6.160 1.00 81.88 82 LEU A N 1
ATOM 623 C CA . LEU A 1 82 ? -11.858 -6.823 4.831 1.00 81.88 82 LEU A CA 1
ATOM 624 C C . LEU A 1 82 ? -10.858 -5.693 4.564 1.00 81.88 82 LEU A C 1
ATOM 626 O O . LEU A 1 82 ? -10.808 -4.725 5.321 1.00 81.88 82 LEU A O 1
ATOM 630 N N . VAL A 1 83 ? -10.067 -5.856 3.512 1.00 87.44 83 VAL A N 1
ATOM 631 C CA . VAL A 1 83 ? -9.069 -4.903 3.020 1.00 87.44 83 VAL A CA 1
ATOM 632 C C . VAL A 1 83 ? -9.636 -4.265 1.759 1.00 87.44 83 VAL A C 1
ATOM 634 O O . VAL A 1 83 ? -10.247 -4.958 0.949 1.00 87.44 83 VAL A O 1
ATOM 637 N N . HIS A 1 84 ? -9.453 -2.963 1.592 1.00 89.38 84 HIS A N 1
ATOM 638 C CA . HIS A 1 84 ? -9.889 -2.214 0.419 1.00 89.38 84 HIS A CA 1
ATOM 639 C C . HIS A 1 84 ? -8.991 -2.473 -0.798 1.00 89.38 84 HIS A C 1
ATOM 641 O O . HIS A 1 84 ? -9.464 -2.422 -1.928 1.00 89.38 84 HIS A O 1
ATOM 647 N N . GLY A 1 85 ? -7.691 -2.703 -0.592 1.00 86.06 85 GLY A N 1
ATOM 648 C CA . GLY A 1 85 ? -6.732 -3.023 -1.660 1.00 86.06 85 GLY A CA 1
ATOM 649 C C . GLY A 1 85 ? -6.167 -1.780 -2.357 1.00 86.06 85 GLY A C 1
ATOM 650 O O . GLY A 1 85 ? -4.962 -1.672 -2.588 1.00 86.06 85 GLY A O 1
ATOM 651 N N . ASP A 1 86 ? -7.021 -0.783 -2.584 1.00 90.44 86 ASP A N 1
ATOM 652 C CA . ASP A 1 86 ? -6.643 0.537 -3.103 1.00 90.44 86 ASP A CA 1
ATOM 653 C C . ASP A 1 86 ? -6.955 1.710 -2.151 1.00 90.44 86 ASP A C 1
ATOM 655 O O . ASP A 1 86 ? -7.492 2.751 -2.541 1.00 90.44 86 ASP A O 1
ATOM 659 N N . PHE A 1 87 ? -6.634 1.559 -0.864 1.00 92.06 87 PHE A N 1
ATOM 660 C CA . PHE A 1 87 ? -6.958 2.577 0.136 1.00 92.06 87 PHE A CA 1
ATOM 661 C C . PHE A 1 87 ? -6.059 3.819 0.034 1.00 92.06 87 PHE A C 1
ATOM 663 O O . PHE A 1 87 ? -4.963 3.888 0.596 1.00 92.06 87 PHE A O 1
ATOM 670 N N . SER A 1 88 ? -6.527 4.830 -0.699 1.00 93.50 88 SER A N 1
ATOM 671 C CA . SER A 1 88 ? -5.810 6.088 -0.926 1.00 93.50 88 SER A CA 1
ATOM 672 C C . SER A 1 88 ? -6.751 7.285 -1.032 1.00 93.50 88 SER A C 1
ATOM 674 O O . SER A 1 88 ? -7.959 7.139 -1.216 1.00 93.50 88 SER A O 1
ATOM 676 N N . GLY A 1 89 ? -6.199 8.501 -0.952 1.00 90.81 89 GLY A N 1
ATOM 677 C CA . GLY A 1 89 ? -6.993 9.735 -0.941 1.00 90.81 89 GLY A CA 1
ATOM 678 C C . GLY A 1 89 ? -7.912 9.933 -2.157 1.00 90.81 89 GLY A C 1
ATOM 679 O O . GLY A 1 89 ? -8.900 10.658 -2.051 1.00 90.81 89 GLY A O 1
ATOM 680 N N . LYS A 1 90 ? -7.643 9.280 -3.299 1.00 92.06 90 LYS A N 1
ATOM 681 C CA . LYS A 1 90 ? -8.529 9.333 -4.478 1.00 92.06 90 LYS A CA 1
ATOM 682 C C . LYS A 1 90 ? -9.871 8.617 -4.239 1.00 92.06 90 LYS A C 1
ATOM 684 O O . LYS A 1 90 ? -10.872 9.056 -4.801 1.00 92.06 90 LYS A O 1
ATOM 689 N N . ASN A 1 91 ? -9.888 7.622 -3.345 1.00 92.50 91 ASN A N 1
ATOM 690 C CA . ASN A 1 91 ? -11.026 6.757 -3.000 1.00 92.50 91 ASN A CA 1
ATOM 691 C C . ASN A 1 91 ? -11.738 7.197 -1.707 1.00 92.50 91 ASN A C 1
ATOM 693 O O . ASN A 1 91 ? -12.554 6.475 -1.136 1.00 92.50 91 ASN A O 1
ATOM 697 N N . MET A 1 92 ? -11.447 8.413 -1.229 1.00 89.62 92 MET A N 1
ATOM 698 C CA . MET A 1 92 ? -12.004 8.973 0.002 1.00 89.62 92 MET A CA 1
ATOM 699 C C . MET A 1 92 ? -12.709 10.300 -0.278 1.00 89.62 92 MET A C 1
ATOM 701 O O . MET A 1 92 ? -12.208 11.154 -1.014 1.00 89.62 92 MET A O 1
ATOM 705 N N . ARG A 1 93 ? -13.869 10.517 0.344 1.00 86.56 93 ARG A N 1
ATOM 706 C CA . ARG A 1 93 ? -14.572 11.810 0.349 1.00 86.56 93 ARG A CA 1
ATOM 707 C C . ARG A 1 93 ? -14.961 12.198 1.763 1.00 86.56 93 ARG A C 1
ATOM 709 O O . ARG A 1 93 ? -15.263 11.349 2.594 1.00 86.56 93 ARG A O 1
ATOM 716 N N . LEU A 1 94 ? -15.005 13.499 2.019 1.00 88.94 94 LEU A N 1
ATOM 717 C CA . LEU A 1 94 ? -15.563 14.037 3.252 1.00 88.94 94 LEU A CA 1
ATOM 718 C C . LEU A 1 94 ? -17.045 14.323 3.044 1.00 88.94 94 LEU A C 1
ATOM 720 O O . LEU A 1 94 ? -17.423 15.130 2.194 1.00 88.94 94 LEU A O 1
ATOM 724 N N . ARG A 1 95 ? -17.883 13.672 3.845 1.00 84.75 95 ARG A N 1
ATOM 725 C CA . ARG A 1 95 ? -19.296 14.003 3.972 1.00 84.75 95 ARG A CA 1
ATOM 726 C C . ARG A 1 95 ? -19.473 14.865 5.214 1.00 84.75 95 ARG A C 1
ATOM 728 O O . ARG A 1 95 ? -19.219 14.407 6.324 1.00 84.75 95 ARG A O 1
ATOM 735 N N . SER A 1 96 ? -19.926 16.098 5.023 1.00 88.62 96 SER A N 1
ATOM 736 C CA . SER A 1 96 ? -20.310 16.983 6.124 1.00 88.62 96 SER A CA 1
ATOM 737 C C . SER A 1 96 ? -21.815 16.877 6.365 1.00 88.62 96 SER A C 1
ATOM 739 O O . SER A 1 96 ? -22.604 16.977 5.423 1.00 88.62 96 SER A O 1
ATOM 741 N N . SER A 1 97 ? -22.221 16.640 7.610 1.00 80.81 97 SER A N 1
ATOM 742 C CA . SER A 1 97 ? -23.622 16.628 8.041 1.00 80.81 97 SER A CA 1
ATOM 743 C C . SER A 1 97 ? -23.719 17.234 9.436 1.00 80.81 97 SER A C 1
ATOM 745 O O . SER A 1 97 ? -23.131 16.691 10.364 1.00 80.81 97 SER A O 1
ATOM 747 N N . ASN A 1 98 ? -24.447 18.351 9.578 1.00 68.81 98 ASN A N 1
ATOM 748 C CA . ASN A 1 98 ? -24.740 19.068 10.831 1.00 68.81 98 ASN A CA 1
ATOM 749 C C . ASN A 1 98 ? -23.718 18.840 11.968 1.00 68.81 98 ASN A C 1
ATOM 751 O O . ASN A 1 98 ? -23.966 18.068 12.889 1.00 68.81 98 ASN A O 1
ATOM 755 N N . ARG A 1 99 ? -22.588 19.563 11.905 1.00 79.56 99 ARG A N 1
ATOM 756 C CA . ARG A 1 99 ? -21.444 19.549 12.849 1.00 79.56 99 ARG A CA 1
ATOM 757 C C . ARG A 1 99 ? -20.561 18.294 12.867 1.00 79.56 99 ARG A C 1
ATOM 759 O O . ARG A 1 99 ? -19.506 18.357 13.488 1.00 79.56 99 ARG A O 1
ATOM 766 N N . ASN A 1 100 ? -20.908 17.227 12.149 1.00 81.81 100 ASN A N 1
ATOM 767 C CA . ASN A 1 100 ? -20.053 16.049 12.010 1.00 81.81 100 ASN A CA 1
ATOM 768 C C . ASN A 1 100 ? -19.476 15.941 10.593 1.00 81.81 100 ASN A C 1
ATOM 770 O O . ASN A 1 100 ? -20.193 16.059 9.597 1.00 81.81 100 ASN A O 1
ATOM 774 N N . SER A 1 101 ? -18.177 15.662 10.520 1.00 84.44 101 SER A N 1
ATOM 775 C CA . SER A 1 101 ? -17.492 15.269 9.290 1.00 84.44 101 SER A CA 1
ATOM 776 C C . SER A 1 101 ? -17.230 13.771 9.341 1.00 84.44 101 SER A C 1
ATOM 778 O O . SER A 1 101 ? -16.619 13.281 10.289 1.00 84.44 101 SER A O 1
ATOM 780 N N . THR A 1 102 ? -17.680 13.042 8.327 1.00 84.88 102 THR A N 1
ATOM 781 C CA . THR A 1 102 ? -17.434 11.605 8.192 1.00 84.88 102 THR A CA 1
ATOM 782 C C . THR A 1 102 ? -16.650 11.355 6.915 1.00 84.88 102 THR A C 1
ATOM 784 O O . THR A 1 102 ? -17.006 11.857 5.848 1.00 84.88 102 THR A O 1
ATOM 787 N N . VAL A 1 103 ? -15.578 10.577 7.023 1.00 84.69 103 VAL A N 1
ATOM 788 C CA . VAL A 1 103 ? -14.848 10.067 5.862 1.00 84.69 103 VAL A CA 1
ATOM 789 C C . VAL A 1 103 ? -15.655 8.919 5.265 1.00 84.69 103 VAL A C 1
ATOM 791 O O . VAL A 1 103 ? -16.021 7.981 5.969 1.00 84.69 103 VAL A O 1
ATOM 794 N N . VAL A 1 104 ? -15.943 9.001 3.971 1.00 84.38 104 VAL A N 1
ATOM 795 C CA . VAL A 1 104 ? -16.607 7.949 3.200 1.00 84.38 104 VAL A CA 1
ATOM 796 C C . VAL A 1 104 ? -15.601 7.376 2.216 1.00 84.38 104 VAL A C 1
ATOM 798 O O . VAL A 1 104 ? -14.932 8.130 1.508 1.00 84.38 104 VAL A O 1
ATOM 801 N N . VAL A 1 105 ? -15.519 6.050 2.183 1.00 88.56 105 VAL A N 1
ATOM 802 C CA . VAL A 1 105 ? -14.621 5.286 1.316 1.00 88.56 105 VAL A CA 1
ATOM 803 C C . VAL A 1 105 ? -15.460 4.575 0.259 1.00 88.56 105 VAL A C 1
ATOM 805 O O . VAL A 1 105 ? -16.493 3.980 0.582 1.00 88.56 105 VAL A O 1
ATOM 808 N N . PHE A 1 106 ? -15.050 4.670 -0.997 1.00 84.19 106 PHE A N 1
ATOM 809 C CA . PHE A 1 106 ? -15.735 4.087 -2.150 1.00 84.19 106 PHE A CA 1
ATOM 810 C C . PHE A 1 106 ? -14.712 3.400 -3.057 1.00 84.19 106 PHE A C 1
ATOM 812 O O . PHE A 1 106 ? -13.524 3.515 -2.804 1.00 84.19 106 PHE A O 1
ATOM 819 N N . ASP A 1 107 ? -15.181 2.749 -4.121 1.00 83.69 107 ASP A N 1
ATOM 820 C CA . ASP A 1 107 ? -14.325 2.023 -5.071 1.00 83.69 107 ASP A CA 1
ATOM 821 C C . ASP A 1 107 ? -13.684 0.753 -4.483 1.00 83.69 107 ASP A C 1
ATOM 823 O O . ASP A 1 107 ? -12.474 0.565 -4.446 1.00 83.69 107 ASP A O 1
ATOM 827 N N . TRP A 1 108 ? -14.544 -0.138 -3.983 1.00 86.00 108 TRP A N 1
ATOM 828 C CA . TRP A 1 108 ? -14.163 -1.400 -3.339 1.00 86.00 108 TRP A CA 1
ATOM 829 C C . TRP A 1 108 ? -13.862 -2.527 -4.349 1.00 86.00 108 TRP A C 1
ATOM 831 O O . TRP A 1 108 ? -14.033 -3.699 -4.018 1.00 86.00 108 TRP A O 1
ATOM 841 N N . GLU A 1 109 ? -13.486 -2.210 -5.590 1.00 85.75 109 GLU A N 1
ATOM 842 C CA . GLU A 1 109 ? -13.282 -3.222 -6.640 1.00 85.75 109 GLU A CA 1
ATOM 843 C C . GLU A 1 109 ? -12.107 -4.170 -6.349 1.00 85.75 109 GLU A C 1
ATOM 845 O O . GLU A 1 109 ? -12.203 -5.365 -6.623 1.00 85.75 109 GLU A O 1
ATOM 850 N N . ASP A 1 110 ? -11.060 -3.657 -5.697 1.00 82.00 110 ASP A N 1
ATOM 851 C CA . ASP A 1 110 ? -9.876 -4.414 -5.267 1.00 82.00 110 ASP A CA 1
ATOM 852 C C . ASP A 1 110 ? -10.027 -5.028 -3.864 1.00 82.00 110 ASP A C 1
ATOM 854 O O . ASP A 1 110 ? -9.065 -5.545 -3.283 1.00 82.00 110 ASP A O 1
ATOM 858 N N . ALA A 1 111 ? -11.229 -4.961 -3.284 1.00 82.31 111 ALA A N 1
ATOM 859 C CA . ALA A 1 111 ? -11.436 -5.382 -1.913 1.00 82.31 111 ALA A CA 1
ATOM 860 C C . ALA A 1 111 ? -11.327 -6.901 -1.753 1.00 82.31 111 ALA A C 1
ATOM 862 O O . ALA A 1 111 ? -11.911 -7.687 -2.503 1.00 82.31 111 ALA A O 1
ATOM 863 N N . ALA A 1 112 ? -10.622 -7.327 -0.710 1.00 80.06 112 ALA A N 1
ATOM 864 C CA . ALA A 1 112 ? -10.384 -8.735 -0.430 1.00 80.06 112 ALA A CA 1
ATOM 865 C C . ALA A 1 112 ? -10.304 -9.007 1.073 1.00 80.06 112 ALA A C 1
ATOM 867 O O . ALA A 1 112 ? -9.962 -8.140 1.874 1.00 80.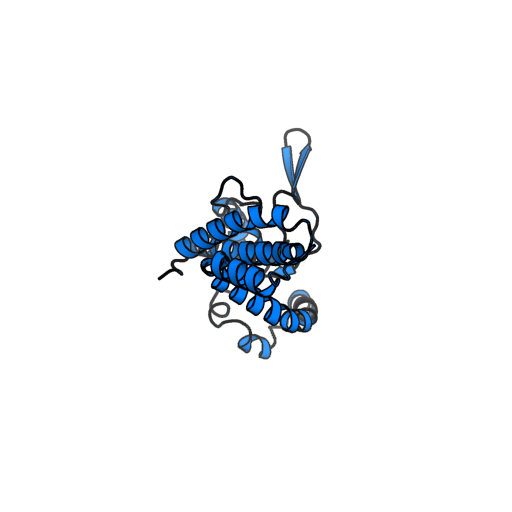06 112 ALA A O 1
ATOM 868 N N . TRP A 1 113 ? -10.584 -10.247 1.468 1.00 78.25 113 TRP A N 1
ATOM 869 C CA . TRP A 1 113 ? -10.278 -10.709 2.820 1.00 78.25 113 TRP A CA 1
ATOM 870 C C . TRP A 1 113 ? -8.779 -10.955 2.947 1.00 78.25 113 TRP A C 1
ATOM 872 O O . TRP A 1 113 ? -8.212 -11.756 2.203 1.00 78.25 113 TRP A O 1
ATOM 882 N N . GLY A 1 114 ? -8.135 -10.286 3.898 1.00 80.69 114 GLY A N 1
ATOM 883 C CA . GLY A 1 114 ? -6.687 -10.336 4.027 1.00 80.69 114 GLY A CA 1
ATOM 884 C C . GLY A 1 114 ? -6.171 -9.663 5.288 1.00 80.69 114 GLY A C 1
ATOM 885 O O . GLY A 1 114 ? -6.926 -9.188 6.134 1.00 80.69 114 GLY A O 1
ATOM 886 N N . VAL A 1 115 ? -4.849 -9.638 5.409 1.00 87.00 115 VAL A N 1
ATOM 887 C CA . VAL A 1 115 ? -4.178 -8.832 6.425 1.00 87.00 115 VAL A CA 1
ATOM 888 C C . VAL A 1 115 ? -4.210 -7.371 5.963 1.00 87.00 115 VAL A C 1
ATOM 890 O O . VAL A 1 115 ? -3.795 -7.117 4.831 1.00 87.00 115 VAL A O 1
ATOM 893 N N . PRO A 1 116 ? -4.633 -6.397 6.793 1.00 89.19 116 PRO A N 1
ATOM 894 C CA . PRO A 1 116 ? -4.819 -5.003 6.377 1.00 89.19 116 PRO A CA 1
ATOM 895 C C . PRO A 1 116 ? -3.495 -4.242 6.206 1.00 89.19 116 PRO A C 1
ATOM 897 O O . PRO A 1 116 ? -3.436 -3.042 6.431 1.00 89.19 116 PRO A O 1
ATOM 900 N N . ALA A 1 117 ? -2.408 -4.915 5.821 1.00 89.69 117 ALA A N 1
ATOM 901 C CA . ALA A 1 117 ? -1.106 -4.282 5.634 1.00 89.69 117 ALA A CA 1
ATOM 902 C C . ALA A 1 117 ? -1.191 -3.182 4.567 1.00 89.69 117 ALA A C 1
ATOM 904 O O . ALA A 1 117 ? -0.782 -2.054 4.811 1.00 89.69 117 ALA A O 1
ATOM 905 N N . LEU A 1 118 ? -1.778 -3.500 3.408 1.00 89.31 118 LEU A N 1
ATOM 906 C CA . LEU A 1 118 ? -1.816 -2.595 2.258 1.00 89.31 118 LEU A CA 1
ATOM 907 C C . LEU A 1 118 ? -2.604 -1.307 2.545 1.00 89.31 118 LEU A C 1
ATOM 909 O O . LEU A 1 118 ? -2.173 -0.227 2.153 1.00 89.31 118 LEU A O 1
ATOM 913 N N . ASP A 1 119 ? -3.701 -1.415 3.299 1.00 93.44 119 ASP A N 1
ATOM 914 C CA . ASP A 1 119 ? -4.514 -0.267 3.716 1.00 93.44 119 ASP A CA 1
ATOM 915 C C . ASP A 1 119 ? -3.841 0.560 4.823 1.00 93.44 119 ASP A C 1
ATOM 917 O O . ASP A 1 119 ? -4.125 1.744 4.994 1.00 93.44 119 ASP A O 1
ATOM 921 N N . LEU A 1 120 ? -2.921 -0.040 5.576 1.00 95.00 120 LEU A N 1
ATOM 922 C CA . LEU A 1 120 ? -2.159 0.647 6.616 1.00 95.00 120 LEU A CA 1
ATOM 923 C C . LEU A 1 120 ? -0.866 1.281 6.100 1.00 95.00 120 LEU A C 1
ATOM 925 O O . LEU A 1 120 ? -0.162 1.909 6.891 1.00 95.00 120 LEU A O 1
ATOM 929 N N . ALA A 1 121 ? -0.559 1.158 4.805 1.00 95.75 121 ALA A N 1
ATOM 930 C CA . ALA A 1 121 ? 0.626 1.753 4.199 1.00 95.75 121 ALA A CA 1
ATOM 931 C C . ALA A 1 121 ? 0.770 3.236 4.583 1.00 95.75 121 ALA A C 1
ATOM 933 O O . ALA A 1 121 ? -0.189 4.013 4.528 1.00 95.75 121 ALA A O 1
ATOM 934 N N . GLN A 1 122 ? 1.979 3.622 4.967 1.00 95.25 122 GLN A N 1
ATOM 935 C CA . GLN A 1 122 ? 2.318 4.962 5.438 1.00 95.25 122 GLN A CA 1
ATOM 936 C C . GLN A 1 122 ? 3.025 5.766 4.345 1.00 95.25 122 GLN A C 1
ATOM 938 O O . GLN A 1 122 ? 3.555 5.192 3.396 1.00 95.25 122 GLN A O 1
ATOM 943 N N . LEU A 1 123 ? 3.030 7.092 4.488 1.00 94.19 123 LEU A N 1
ATOM 944 C CA . LEU A 1 123 ? 3.729 8.007 3.582 1.00 94.19 123 LEU A CA 1
ATOM 945 C C . LEU A 1 123 ? 4.811 8.777 4.335 1.00 94.19 123 LEU A C 1
ATOM 947 O O . LEU A 1 123 ? 4.520 9.440 5.335 1.00 94.19 123 LEU A O 1
ATOM 951 N N . ALA A 1 124 ? 6.032 8.732 3.820 1.00 92.25 124 ALA A N 1
ATOM 952 C CA . ALA A 1 124 ? 7.170 9.516 4.285 1.00 92.25 124 ALA A CA 1
ATOM 953 C C . ALA A 1 124 ? 7.475 10.705 3.365 1.00 92.25 124 ALA A C 1
ATOM 955 O O . ALA A 1 124 ? 8.048 11.704 3.806 1.00 92.25 124 ALA A O 1
ATOM 956 N N . VAL A 1 125 ? 7.072 10.633 2.094 1.00 91.81 125 VAL A N 1
ATOM 957 C CA . VAL A 1 125 ? 7.299 11.685 1.103 1.00 91.81 125 VAL A CA 1
ATOM 958 C C . VAL A 1 125 ? 6.047 12.569 1.001 1.00 91.81 125 VAL A C 1
ATOM 960 O O . VAL A 1 125 ? 4.988 12.084 0.606 1.00 91.81 125 VAL A O 1
ATOM 963 N N . PRO A 1 126 ? 6.129 13.891 1.265 1.00 89.00 126 PRO A N 1
ATOM 964 C CA . PRO A 1 126 ? 4.949 14.767 1.296 1.00 89.00 126 PRO A CA 1
ATOM 965 C C . PRO A 1 126 ? 4.147 14.847 -0.012 1.00 89.00 126 PRO A C 1
ATOM 967 O O . PRO A 1 126 ? 2.957 15.149 0.007 1.00 89.00 126 PRO A O 1
ATOM 970 N N . SER A 1 127 ? 4.792 14.620 -1.159 1.00 88.25 127 SER A N 1
ATOM 971 C CA . SER A 1 127 ? 4.134 14.612 -2.472 1.00 88.25 127 SER A CA 1
ATOM 972 C C . SER A 1 127 ? 3.475 13.274 -2.815 1.00 88.25 127 SER A C 1
ATOM 974 O O . SER A 1 127 ? 2.751 13.197 -3.813 1.00 88.25 127 SER A O 1
ATOM 976 N N . SER A 1 128 ? 3.719 12.229 -2.021 1.00 91.19 128 SER A N 1
ATOM 977 C CA . SER A 1 128 ? 3.167 10.904 -2.254 1.00 91.19 128 SER A CA 1
ATOM 978 C C . SER A 1 128 ? 1.662 10.888 -2.026 1.00 91.19 128 SER A C 1
ATOM 980 O O . SER A 1 128 ? 1.118 11.549 -1.144 1.00 91.19 128 SER A O 1
ATOM 982 N N . LYS A 1 129 ? 0.971 10.120 -2.864 1.00 90.75 129 LYS A N 1
ATOM 983 C CA . LYS A 1 129 ? -0.478 9.884 -2.779 1.00 90.75 129 LYS A CA 1
ATOM 984 C C . LYS A 1 129 ? -0.793 8.394 -2.789 1.00 90.75 129 LYS A C 1
ATOM 986 O O . LYS A 1 129 ? -1.896 7.997 -3.154 1.00 90.75 129 LYS A O 1
ATOM 991 N N . LEU A 1 130 ? 0.202 7.573 -2.447 1.00 90.38 130 LEU A N 1
ATOM 992 C CA . LEU A 1 130 ? 0.108 6.127 -2.557 1.00 90.38 130 LEU A CA 1
ATOM 993 C C . LEU A 1 130 ? -0.952 5.546 -1.632 1.00 90.38 130 LEU A C 1
ATOM 995 O O . LEU A 1 130 ? -1.626 4.612 -2.038 1.00 90.38 130 LEU A O 1
ATOM 999 N N . SER A 1 131 ? -1.133 6.078 -0.430 1.00 93.88 131 SER A N 1
ATOM 1000 C CA . SER A 1 131 ? -2.052 5.517 0.557 1.00 93.88 131 SER A CA 1
ATOM 1001 C C . SER A 1 131 ? -2.853 6.602 1.268 1.00 93.88 131 SER A C 1
ATOM 1003 O O . SER A 1 131 ? -2.646 7.800 1.064 1.00 93.88 131 SER A O 1
ATOM 1005 N N . ALA A 1 132 ? -3.803 6.175 2.096 1.00 93.06 132 ALA A N 1
ATOM 1006 C CA . ALA A 1 132 ? -4.538 7.059 2.992 1.00 93.06 132 ALA A CA 1
ATOM 1007 C C . ALA A 1 132 ? -3.699 7.532 4.194 1.00 93.06 132 ALA A C 1
ATOM 1009 O O . ALA A 1 132 ? -4.100 8.483 4.860 1.00 93.06 132 ALA A O 1
ATOM 1010 N N . ASN A 1 133 ? -2.559 6.880 4.463 1.00 95.00 133 ASN A N 1
ATOM 1011 C CA . ASN A 1 133 ? -1.663 7.157 5.588 1.00 95.00 133 ASN A CA 1
ATOM 1012 C C . ASN A 1 133 ? -2.400 7.274 6.942 1.00 95.00 133 ASN A C 1
ATOM 1014 O O . ASN A 1 133 ? -2.349 8.330 7.581 1.00 95.00 133 ASN A O 1
ATOM 1018 N N . PRO A 1 134 ? -3.166 6.246 7.362 1.00 93.31 134 PRO A N 1
ATOM 1019 C CA . PRO A 1 134 ? -3.948 6.330 8.589 1.00 93.31 134 PRO A CA 1
ATOM 1020 C C . PRO A 1 134 ? -3.040 6.400 9.822 1.00 93.31 134 PRO A C 1
ATOM 1022 O O . PRO A 1 134 ? -1.990 5.759 9.864 1.00 93.31 134 PRO A O 1
ATOM 1025 N N . ASP A 1 135 ? -3.488 7.109 10.861 1.00 93.62 135 ASP A N 1
ATOM 1026 C CA . ASP A 1 135 ? -2.821 7.094 12.164 1.00 93.62 135 ASP A CA 1
ATOM 1027 C C . ASP A 1 135 ? -2.904 5.691 12.784 1.00 93.62 135 ASP A C 1
ATOM 1029 O O . ASP A 1 135 ? -3.974 5.221 13.188 1.00 93.62 135 ASP A O 1
ATOM 1033 N N . ILE A 1 136 ? -1.756 5.015 12.855 1.00 93.44 136 ILE A N 1
ATOM 1034 C CA . ILE A 1 136 ? -1.674 3.615 13.288 1.00 93.44 136 ILE A CA 1
ATOM 1035 C C . ILE A 1 136 ? -2.108 3.444 14.742 1.00 93.44 136 ILE A C 1
ATOM 1037 O O . ILE A 1 136 ? -2.733 2.440 15.079 1.00 93.44 136 ILE A O 1
ATOM 1041 N N . HIS A 1 137 ? -1.828 4.422 15.607 1.00 92.50 137 HIS A N 1
ATOM 1042 C CA . HIS A 1 137 ? -2.220 4.350 17.012 1.00 92.50 137 HIS A CA 1
ATOM 1043 C C . HIS A 1 137 ? -3.749 4.395 17.179 1.00 92.50 137 HIS A C 1
ATOM 1045 O O . HIS A 1 137 ? -4.315 3.603 17.935 1.00 92.50 137 HIS A O 1
ATOM 1051 N N . THR A 1 138 ? -4.430 5.276 16.445 1.00 92.38 138 THR A N 1
ATOM 1052 C CA . THR A 1 138 ? -5.898 5.379 16.415 1.00 92.38 138 THR A CA 1
ATOM 1053 C C . THR A 1 138 ? -6.534 4.145 15.783 1.00 92.38 138 THR A C 1
ATOM 1055 O O . THR A 1 138 ? -7.534 3.632 16.293 1.00 92.38 138 THR A O 1
ATOM 1058 N N . TYR A 1 139 ? -5.945 3.623 14.705 1.00 89.31 139 TYR A N 1
ATOM 1059 C CA . TYR A 1 139 ? -6.414 2.378 14.103 1.00 89.31 139 TYR A CA 1
ATOM 1060 C C . TYR A 1 139 ? -6.304 1.212 15.098 1.00 89.31 139 TYR A C 1
ATOM 1062 O O . TYR A 1 139 ? -7.301 0.547 15.381 1.00 89.31 139 TYR A O 1
ATOM 1070 N N . TRP A 1 140 ? -5.126 1.018 15.703 1.00 90.56 140 TRP A N 1
ATOM 1071 C CA . TRP A 1 140 ? -4.885 -0.006 16.725 1.00 90.56 140 TRP A CA 1
ATOM 1072 C C . TRP A 1 140 ? -5.848 0.113 17.907 1.00 90.56 140 TRP A C 1
ATOM 1074 O O . TRP A 1 140 ? -6.441 -0.886 18.312 1.00 90.56 140 TRP A O 1
ATOM 1084 N N . SER A 1 141 ? -6.047 1.321 18.445 1.00 89.62 141 SER A N 1
ATOM 1085 C CA . SER A 1 141 ? -6.921 1.527 19.606 1.00 89.62 141 SER A CA 1
ATOM 1086 C C . SER A 1 141 ? -8.374 1.130 19.331 1.00 89.62 141 SER A C 1
ATOM 1088 O O . SER A 1 141 ? -9.063 0.691 20.252 1.00 89.62 141 SER A O 1
ATOM 1090 N N . THR A 1 142 ? -8.799 1.212 18.067 1.00 89.25 142 THR A N 1
ATOM 1091 C CA . THR A 1 142 ? -10.124 0.794 17.598 1.00 89.25 142 THR A CA 1
ATOM 1092 C C . THR A 1 142 ? -10.217 -0.723 17.430 1.00 89.25 142 THR A C 1
ATOM 1094 O O . THR A 1 142 ? -11.220 -1.327 17.802 1.00 89.25 142 THR A O 1
ATOM 1097 N N . VAL A 1 143 ? -9.180 -1.368 16.886 1.00 85.06 143 VAL A N 1
ATOM 1098 C CA . VAL A 1 143 ? -9.238 -2.797 16.527 1.00 85.06 143 VAL A CA 1
ATOM 1099 C C . VAL A 1 143 ? -8.684 -3.748 17.593 1.00 85.06 143 VAL A C 1
ATOM 1101 O O . VAL A 1 143 ? -8.863 -4.963 17.486 1.00 85.06 143 VAL A O 1
ATOM 1104 N N . ARG A 1 144 ? -8.037 -3.229 18.643 1.00 85.62 144 ARG A N 1
ATOM 1105 C CA . ARG A 1 144 ? -7.415 -4.038 19.709 1.00 85.62 144 ARG A CA 1
ATOM 1106 C C . ARG A 1 144 ? -8.390 -4.957 20.444 1.00 85.62 144 ARG A C 1
ATOM 1108 O O . ARG A 1 144 ? -7.972 -5.999 20.923 1.00 85.62 144 ARG A O 1
ATOM 1115 N N . GLU A 1 145 ? -9.677 -4.610 20.522 1.00 84.12 145 GLU A N 1
ATOM 1116 C CA . GLU A 1 145 ? -10.688 -5.493 21.129 1.00 84.12 145 GLU A CA 1
ATOM 1117 C C . GLU A 1 145 ? -10.854 -6.787 20.325 1.00 84.12 145 GLU A C 1
ATOM 1119 O O . GLU A 1 145 ? -11.085 -7.855 20.889 1.00 84.12 145 GLU A O 1
ATOM 1124 N N . ARG A 1 146 ? -10.689 -6.705 18.998 1.00 80.44 146 ARG A N 1
ATOM 1125 C CA . ARG A 1 146 ? -10.774 -7.853 18.095 1.00 80.44 146 ARG A CA 1
ATOM 1126 C C . ARG A 1 146 ? -9.481 -8.667 18.060 1.00 80.44 146 ARG A C 1
ATOM 1128 O O . ARG A 1 146 ? -9.552 -9.883 17.878 1.00 80.44 146 ARG A O 1
ATOM 1135 N N . TRP A 1 147 ? -8.337 -8.004 18.233 1.00 82.94 147 TRP A N 1
ATOM 1136 C CA . TRP A 1 147 ? -7.000 -8.602 18.181 1.00 82.94 147 TRP A CA 1
ATOM 1137 C C . TRP A 1 147 ? -6.130 -8.157 19.371 1.00 82.94 147 TRP A C 1
ATOM 1139 O O . TRP A 1 147 ? -5.166 -7.410 19.182 1.00 82.94 147 TRP A O 1
ATOM 1149 N N . PRO A 1 148 ? -6.448 -8.616 20.596 1.00 78.94 148 PRO A N 1
ATOM 1150 C CA . PRO A 1 148 ? -5.799 -8.135 21.820 1.00 78.94 148 PRO A CA 1
ATOM 1151 C C . PRO A 1 148 ? -4.327 -8.549 21.931 1.00 78.94 148 PRO A C 1
ATOM 1153 O O . PRO A 1 148 ? -3.535 -7.847 22.550 1.00 78.94 148 PRO A O 1
ATOM 1156 N N . GLU A 1 149 ? -3.950 -9.655 21.287 1.00 79.31 149 GLU A N 1
ATOM 1157 C CA . GLU A 1 149 ? -2.592 -10.213 21.320 1.00 79.31 149 GLU A CA 1
ATOM 1158 C C . GLU A 1 149 ? -1.588 -9.444 20.439 1.00 79.31 149 GLU A C 1
ATOM 1160 O O . GLU A 1 149 ? -0.381 -9.674 20.516 1.00 79.31 149 GLU A O 1
ATOM 1165 N N . ALA A 1 150 ? -2.059 -8.546 19.567 1.00 80.25 150 ALA A N 1
ATOM 1166 C CA . ALA A 1 150 ? -1.203 -7.800 18.649 1.00 80.25 150 ALA A CA 1
ATOM 1167 C C . ALA A 1 150 ? -0.766 -6.459 19.265 1.00 80.25 150 ALA A C 1
ATOM 1169 O O . ALA A 1 150 ? -1.573 -5.538 19.435 1.00 80.25 150 ALA A O 1
ATOM 1170 N N . SER A 1 151 ? 0.532 -6.337 19.566 1.00 86.06 151 SER A N 1
ATOM 1171 C CA . SER A 1 151 ? 1.101 -5.119 20.154 1.00 86.06 151 SER A CA 1
ATOM 1172 C C . SER A 1 151 ? 1.079 -3.933 19.173 1.00 86.06 151 SER A C 1
ATOM 1174 O O . SER A 1 151 ? 1.110 -4.143 17.955 1.00 86.06 151 SER A O 1
ATOM 1176 N N . PRO A 1 152 ? 1.081 -2.677 19.660 1.00 86.88 152 PRO A N 1
ATOM 1177 C CA . PRO A 1 152 ? 1.199 -1.489 18.809 1.00 86.88 152 PRO A CA 1
ATOM 1178 C C . PRO A 1 152 ? 2.399 -1.539 17.849 1.00 86.88 152 PRO A C 1
ATOM 1180 O O . PRO A 1 152 ? 2.303 -1.126 16.692 1.00 86.88 152 PRO A O 1
ATOM 1183 N N . GLU A 1 153 ? 3.529 -2.092 18.294 1.00 86.56 153 GLU A N 1
ATOM 1184 C CA . GLU A 1 153 ? 4.727 -2.276 17.471 1.00 86.56 153 GLU A CA 1
ATOM 1185 C C . GLU A 1 153 ? 4.485 -3.266 16.333 1.00 86.56 153 GLU A C 1
ATOM 1187 O O . GLU A 1 153 ? 4.966 -3.036 15.224 1.00 86.56 153 GLU A O 1
ATOM 1192 N N . ALA A 1 154 ? 3.724 -4.338 16.573 1.00 86.62 154 ALA A N 1
ATOM 1193 C CA . ALA A 1 154 ? 3.352 -5.285 15.526 1.00 86.62 154 ALA A CA 1
ATOM 1194 C C . ALA A 1 154 ? 2.499 -4.608 14.441 1.00 86.62 154 ALA A C 1
ATOM 1196 O O . ALA A 1 154 ? 2.748 -4.821 13.256 1.00 86.62 154 ALA A O 1
ATOM 1197 N N . TRP A 1 155 ? 1.563 -3.734 14.825 1.00 88.44 155 TRP A N 1
ATOM 1198 C CA . TRP A 1 155 ? 0.767 -2.944 13.877 1.00 88.44 155 TRP A CA 1
ATOM 1199 C C . TRP A 1 155 ? 1.603 -1.930 13.098 1.00 88.44 155 TRP A C 1
ATOM 1201 O O . TRP A 1 155 ? 1.392 -1.757 11.899 1.00 88.44 155 TRP A O 1
ATOM 1211 N N . ARG A 1 156 ? 2.598 -1.308 13.738 1.00 90.88 156 ARG A N 1
ATOM 1212 C CA . ARG A 1 156 ? 3.539 -0.413 13.053 1.00 90.88 156 ARG A CA 1
ATOM 1213 C C . ARG A 1 156 ? 4.406 -1.162 12.039 1.00 90.88 156 ARG A C 1
ATOM 1215 O O . ARG A 1 156 ? 4.504 -0.723 10.901 1.00 90.88 156 ARG A O 1
ATOM 1222 N N . ARG A 1 157 ? 4.962 -2.322 12.409 1.00 88.31 157 ARG A N 1
ATOM 1223 C CA . ARG A 1 157 ? 5.707 -3.176 11.464 1.00 88.31 157 ARG A CA 1
ATOM 1224 C C . ARG A 1 157 ? 4.812 -3.670 10.331 1.00 88.31 157 ARG A C 1
ATOM 1226 O O . ARG A 1 157 ? 5.259 -3.741 9.195 1.00 88.31 157 ARG A O 1
ATOM 1233 N N . LEU A 1 158 ? 3.549 -3.985 10.623 1.00 89.50 158 LEU A N 1
ATOM 1234 C CA . LEU A 1 158 ? 2.583 -4.380 9.602 1.00 89.50 158 LEU A CA 1
ATOM 1235 C C . LEU A 1 158 ? 2.321 -3.251 8.597 1.00 89.50 158 LEU A C 1
ATOM 1237 O O . LEU A 1 158 ? 2.279 -3.513 7.398 1.00 89.50 158 LEU A O 1
ATOM 1241 N N . ALA A 1 159 ? 2.174 -2.017 9.078 1.00 92.44 159 ALA A N 1
ATOM 1242 C CA . ALA A 1 159 ? 2.036 -0.833 8.239 1.00 92.44 159 ALA A CA 1
ATOM 1243 C C . ALA A 1 159 ? 3.281 -0.606 7.366 1.00 92.44 159 ALA A C 1
ATOM 1245 O O . ALA A 1 159 ? 3.147 -0.382 6.166 1.00 92.44 159 ALA A O 1
ATOM 1246 N N . ASP A 1 160 ? 4.480 -0.756 7.939 1.00 89.31 160 ASP A N 1
ATOM 1247 C CA . ASP A 1 160 ? 5.747 -0.640 7.205 1.00 89.31 160 ASP A CA 1
ATOM 1248 C C . ASP A 1 160 ? 5.858 -1.726 6.107 1.00 89.31 160 ASP A C 1
ATOM 1250 O O . ASP A 1 160 ? 6.165 -1.414 4.955 1.00 89.31 160 ASP A O 1
ATOM 1254 N N . CYS A 1 161 ? 5.490 -2.984 6.401 1.00 88.94 161 CYS A N 1
ATOM 1255 C CA . CYS A 1 161 ? 5.348 -4.040 5.384 1.00 88.94 161 CYS A CA 1
ATOM 1256 C C . CYS A 1 161 ? 4.326 -3.655 4.302 1.00 88.94 161 CYS A C 1
ATOM 1258 O O . CYS A 1 161 ? 4.556 -3.867 3.111 1.00 88.94 161 CYS A O 1
ATOM 1260 N N . GLY A 1 162 ? 3.198 -3.078 4.713 1.00 90.50 162 GLY A N 1
ATOM 1261 C CA . GLY A 1 162 ? 2.174 -2.534 3.832 1.00 90.50 162 GLY A CA 1
ATOM 1262 C C . GLY A 1 162 ? 2.715 -1.515 2.838 1.00 90.50 162 GLY A C 1
ATOM 1263 O O . GLY A 1 162 ? 2.435 -1.618 1.645 1.00 90.50 162 GLY A O 1
ATOM 1264 N N . THR A 1 163 ? 3.541 -0.578 3.306 1.00 93.44 163 THR A N 1
ATOM 1265 C CA . THR A 1 163 ? 4.199 0.437 2.472 1.00 93.44 163 THR A CA 1
ATOM 1266 C C . THR A 1 163 ? 5.107 -0.191 1.414 1.00 93.44 163 THR A C 1
ATOM 1268 O O . THR A 1 163 ? 5.055 0.208 0.247 1.00 93.44 163 THR A O 1
ATOM 1271 N N . VAL A 1 164 ? 5.878 -1.225 1.771 1.00 88.88 164 VAL A N 1
ATOM 1272 C CA . VAL A 1 164 ? 6.708 -1.980 0.811 1.00 88.88 164 VAL A CA 1
ATOM 1273 C C . VAL A 1 164 ? 5.840 -2.604 -0.288 1.00 88.88 164 VAL A C 1
ATOM 1275 O O . VAL A 1 164 ? 6.099 -2.420 -1.476 1.00 88.88 164 VAL A O 1
ATOM 1278 N N . PHE A 1 165 ? 4.762 -3.305 0.068 1.00 87.19 165 PHE A N 1
ATOM 1279 C CA . PHE A 1 165 ? 3.886 -3.910 -0.944 1.00 87.19 165 PHE A CA 1
ATOM 1280 C C . PHE A 1 165 ? 3.121 -2.869 -1.769 1.00 87.19 165 PHE A C 1
ATOM 1282 O O . PHE A 1 165 ? 2.896 -3.068 -2.967 1.00 87.19 165 PHE A O 1
ATOM 1289 N N . ARG A 1 166 ? 2.753 -1.737 -1.163 1.00 92.56 166 ARG A N 1
ATOM 1290 C CA . ARG A 1 166 ? 2.044 -0.652 -1.845 1.00 92.56 166 ARG A CA 1
ATOM 1291 C C . ARG A 1 166 ? 2.909 0.027 -2.899 1.00 92.56 166 ARG A C 1
ATOM 1293 O O . ARG A 1 166 ? 2.434 0.270 -4.005 1.00 92.56 166 ARG A O 1
ATOM 1300 N N . THR A 1 167 ? 4.170 0.297 -2.578 1.00 91.62 167 THR A N 1
ATOM 1301 C CA . THR A 1 167 ? 5.138 0.892 -3.513 1.00 91.62 167 THR A CA 1
ATOM 1302 C C . THR A 1 167 ? 5.447 -0.051 -4.673 1.00 91.62 167 THR A C 1
ATOM 1304 O O . THR A 1 167 ? 5.448 0.391 -5.821 1.00 91.62 167 THR A O 1
ATOM 1307 N N . LEU A 1 168 ? 5.587 -1.358 -4.416 1.00 87.56 168 LEU A N 1
ATOM 1308 C CA . LEU A 1 168 ? 5.712 -2.370 -5.475 1.00 87.56 168 LEU A CA 1
ATOM 1309 C C . LEU A 1 168 ? 4.467 -2.439 -6.371 1.00 87.56 168 LEU A C 1
ATOM 1311 O O . LEU A 1 168 ? 4.597 -2.515 -7.593 1.00 87.56 168 LEU A O 1
ATOM 1315 N N . SER A 1 169 ? 3.269 -2.375 -5.782 1.00 87.44 169 SER A N 1
ATOM 1316 C CA . SER A 1 169 ? 2.006 -2.393 -6.536 1.00 87.44 169 SER A CA 1
ATOM 1317 C C . SER A 1 169 ? 1.895 -1.167 -7.440 1.00 87.44 169 SER A C 1
ATOM 1319 O O . SER A 1 169 ? 1.683 -1.312 -8.641 1.00 87.44 169 SER A O 1
ATOM 1321 N N . ALA A 1 170 ? 2.150 0.027 -6.900 1.00 87.94 170 ALA A N 1
ATOM 1322 C CA . ALA A 1 170 ? 2.122 1.272 -7.663 1.00 87.94 170 ALA A CA 1
ATOM 1323 C C . ALA A 1 170 ? 3.150 1.291 -8.797 1.00 87.94 170 ALA A C 1
ATOM 1325 O O . ALA A 1 170 ? 2.836 1.668 -9.923 1.00 87.94 170 ALA A O 1
ATOM 1326 N N . LEU A 1 171 ? 4.361 0.805 -8.526 1.00 86.56 171 LEU A N 1
ATOM 1327 C CA . LEU A 1 171 ? 5.391 0.666 -9.542 1.00 86.56 171 LEU A CA 1
ATOM 1328 C C . LEU A 1 171 ? 4.969 -0.320 -10.645 1.00 86.56 171 LEU A C 1
ATOM 1330 O O . LEU A 1 171 ? 5.237 -0.069 -11.818 1.00 86.56 171 LEU A O 1
ATOM 1334 N N . SER A 1 172 ? 4.273 -1.406 -10.294 1.00 83.56 172 SER A N 1
ATOM 1335 C CA . SER A 1 172 ? 3.742 -2.369 -11.267 1.00 83.56 172 SER A CA 1
ATOM 1336 C C . SER A 1 172 ? 2.633 -1.779 -12.141 1.00 83.56 172 SER A C 1
ATOM 1338 O O . SER A 1 172 ? 2.610 -2.038 -13.345 1.00 83.56 172 SER A O 1
ATOM 1340 N N . TRP A 1 173 ? 1.760 -0.946 -11.569 1.00 84.62 173 TRP A N 1
ATOM 1341 C CA . TRP A 1 173 ? 0.703 -0.246 -12.299 1.00 84.62 173 TRP A CA 1
ATOM 1342 C C . TRP A 1 173 ? 1.286 0.773 -13.274 1.00 84.62 173 TRP A C 1
ATOM 1344 O O . TRP A 1 173 ? 0.959 0.761 -14.460 1.00 84.62 173 TRP A O 1
ATOM 1354 N N . ASP A 1 174 ? 2.226 1.597 -12.814 1.00 86.06 174 ASP A N 1
ATOM 1355 C CA . ASP A 1 174 ? 2.868 2.599 -13.664 1.00 86.06 174 ASP A CA 1
ATOM 1356 C C . ASP A 1 174 ? 3.754 1.964 -14.743 1.00 86.06 174 ASP A C 1
ATOM 1358 O O . ASP A 1 174 ? 3.831 2.479 -15.861 1.00 86.06 174 ASP A O 1
ATOM 1362 N N . ALA A 1 175 ? 4.373 0.812 -14.463 1.00 84.12 175 ALA A N 1
ATOM 1363 C CA . ALA A 1 175 ? 5.182 0.083 -15.438 1.00 84.12 175 ALA A CA 1
ATOM 1364 C C . ALA A 1 175 ? 4.384 -0.339 -16.684 1.00 84.12 175 ALA A C 1
ATOM 1366 O O . ALA A 1 175 ? 4.935 -0.332 -17.785 1.00 84.12 175 ALA A O 1
ATOM 1367 N N . GLN A 1 176 ? 3.088 -0.644 -16.549 1.00 81.00 176 GLN A N 1
ATOM 1368 C CA . GLN A 1 176 ? 2.220 -0.974 -17.691 1.00 81.00 176 GLN A CA 1
ATOM 1369 C C . GLN A 1 176 ? 2.039 0.220 -18.641 1.00 81.00 176 GLN A C 1
ATOM 1371 O O . GLN A 1 176 ? 1.898 0.052 -19.855 1.00 81.00 176 GLN A O 1
ATOM 1376 N N . ASN A 1 177 ? 2.111 1.441 -18.110 1.00 78.75 177 ASN A N 1
ATOM 1377 C CA . ASN A 1 177 ? 1.971 2.665 -18.890 1.00 78.75 177 ASN A CA 1
ATOM 1378 C C . ASN A 1 177 ? 3.272 3.077 -19.597 1.00 78.75 177 ASN A C 1
ATOM 1380 O O . ASN A 1 177 ? 3.226 3.866 -20.540 1.00 78.75 177 ASN A O 1
ATOM 1384 N N . LEU A 1 178 ? 4.422 2.502 -19.220 1.00 80.00 178 LEU A N 1
ATOM 1385 C CA . LEU A 1 178 ? 5.719 2.815 -19.834 1.00 80.00 178 LEU A CA 1
ATOM 1386 C C . LEU A 1 178 ? 5.839 2.390 -21.303 1.00 80.00 178 LEU A C 1
ATOM 1388 O O . LEU A 1 178 ? 6.702 2.902 -22.013 1.00 80.00 178 LEU A O 1
ATOM 1392 N N . ALA A 1 179 ? 4.996 1.467 -21.765 1.00 78.62 179 ALA A N 1
ATOM 1393 C CA . ALA A 1 179 ? 4.965 1.048 -23.165 1.00 78.62 179 ALA A CA 1
ATOM 1394 C C . ALA A 1 179 ? 4.276 2.067 -24.096 1.00 78.62 179 ALA A C 1
ATOM 1396 O O . ALA A 1 179 ? 4.299 1.885 -25.312 1.00 78.62 179 ALA A O 1
ATOM 1397 N N . HIS A 1 180 ? 3.665 3.119 -23.545 1.00 77.38 180 HIS A N 1
ATOM 1398 C CA . HIS A 1 180 ? 2.866 4.094 -24.286 1.00 77.38 180 HIS A CA 1
ATOM 1399 C C . HIS A 1 180 ? 3.582 5.451 -24.388 1.00 77.38 180 HIS A C 1
ATOM 1401 O O . HIS A 1 180 ? 4.441 5.781 -23.571 1.00 77.38 180 HIS A O 1
ATOM 1407 N N . ASP A 1 181 ? 3.171 6.295 -25.342 1.00 80.25 181 ASP A N 1
ATOM 1408 C CA . ASP A 1 181 ? 3.764 7.629 -25.592 1.00 80.25 181 ASP A CA 1
ATOM 1409 C C . ASP A 1 181 ? 3.723 8.576 -24.370 1.00 80.25 181 ASP A C 1
ATOM 1411 O O . ASP A 1 181 ? 4.454 9.567 -24.278 1.00 80.25 181 ASP A O 1
ATOM 1415 N N . TRP A 1 182 ? 2.893 8.241 -23.383 1.00 76.44 182 TRP A N 1
ATOM 1416 C CA . TRP A 1 182 ? 2.686 8.978 -22.140 1.00 76.44 182 TRP A CA 1
ATOM 1417 C C . TRP A 1 182 ? 3.598 8.511 -20.999 1.00 76.44 182 TRP A C 1
ATOM 1419 O O . TRP A 1 182 ? 3.450 8.988 -19.878 1.00 76.44 182 TRP A O 1
ATOM 1429 N N . ALA A 1 183 ? 4.570 7.625 -21.261 1.00 76.75 183 ALA A N 1
ATOM 1430 C CA . ALA A 1 183 ? 5.486 7.074 -20.256 1.00 76.75 183 ALA A CA 1
ATOM 1431 C C . ALA A 1 183 ? 6.123 8.148 -19.355 1.00 76.75 183 ALA A C 1
ATOM 1433 O O . ALA A 1 183 ? 6.257 7.963 -18.147 1.00 76.75 183 ALA A O 1
ATOM 1434 N N . HIS A 1 184 ? 6.463 9.305 -19.925 1.00 76.75 184 HIS A N 1
ATOM 1435 C CA . HIS A 1 184 ? 7.050 10.436 -19.206 1.00 76.75 184 HIS A CA 1
ATOM 1436 C C . HIS A 1 184 ? 6.179 10.951 -18.043 1.00 76.75 184 HIS A C 1
ATOM 1438 O O . HIS A 1 184 ? 6.728 11.419 -17.047 1.00 76.75 184 HIS A O 1
ATOM 1444 N N . ALA A 1 185 ? 4.850 10.834 -18.137 1.00 77.69 185 ALA A N 1
ATOM 1445 C CA . ALA A 1 185 ? 3.927 11.228 -17.074 1.00 77.69 185 ALA A CA 1
ATOM 1446 C C . ALA A 1 185 ? 3.994 10.290 -15.852 1.00 77.69 185 ALA A C 1
ATOM 1448 O O . ALA A 1 185 ? 3.722 10.726 -14.736 1.00 77.69 185 ALA A O 1
ATOM 1449 N N . TYR A 1 186 ? 4.411 9.035 -16.050 1.00 78.75 186 TYR A N 1
ATOM 1450 C CA . TYR A 1 186 ? 4.472 7.997 -15.013 1.00 78.75 186 TYR A CA 1
ATOM 1451 C C . TYR A 1 186 ? 5.882 7.838 -14.420 1.00 78.75 186 TYR A C 1
ATOM 1453 O O . TYR A 1 186 ? 6.043 7.576 -13.231 1.00 78.75 186 TYR A O 1
ATOM 1461 N N . VAL A 1 187 ? 6.936 8.109 -15.202 1.00 77.12 187 VAL A N 1
ATOM 1462 C CA . VAL A 1 187 ? 8.338 8.060 -14.726 1.00 77.12 187 VAL A CA 1
ATOM 1463 C C . VAL A 1 187 ? 8.594 9.014 -13.547 1.00 77.12 187 VAL A C 1
ATOM 1465 O O . VAL A 1 187 ? 9.408 8.715 -12.668 1.00 77.12 187 VAL A O 1
ATOM 1468 N N . GLY A 1 188 ? 7.891 10.151 -13.490 1.00 74.81 188 GLY A N 1
ATOM 1469 C CA . GLY A 1 188 ? 7.982 11.088 -12.366 1.00 74.81 188 GLY A CA 1
ATOM 1470 C C . GLY A 1 188 ? 7.530 10.480 -11.031 1.00 74.81 188 GLY A C 1
ATOM 1471 O O . GLY A 1 188 ? 8.166 10.725 -10.007 1.00 74.81 188 GLY A O 1
ATOM 1472 N N . GLY A 1 189 ? 6.487 9.640 -11.046 1.00 78.56 189 GLY A N 1
ATOM 1473 C CA . GLY A 1 189 ? 5.966 8.957 -9.857 1.00 78.56 189 GLY A CA 1
ATOM 1474 C C . GLY A 1 189 ? 6.917 7.890 -9.312 1.00 78.56 189 GLY A C 1
ATOM 1475 O O . GLY A 1 189 ? 7.057 7.744 -8.100 1.00 78.56 189 GLY A O 1
ATOM 1476 N N . MET A 1 190 ? 7.665 7.218 -10.191 1.00 84.56 190 MET A N 1
ATOM 1477 C CA . MET A 1 190 ? 8.538 6.099 -9.811 1.00 84.56 190 MET A CA 1
ATOM 1478 C C . MET A 1 190 ? 9.632 6.474 -8.801 1.00 84.56 190 MET A C 1
ATOM 1480 O O . MET A 1 190 ? 9.973 5.662 -7.944 1.00 84.56 190 MET A O 1
ATOM 1484 N N . HIS A 1 191 ? 10.155 7.704 -8.848 1.00 85.56 191 HIS A N 1
ATOM 1485 C CA . HIS A 1 191 ? 11.140 8.176 -7.863 1.00 85.56 191 HIS A CA 1
ATOM 1486 C C . HIS A 1 191 ? 10.527 8.340 -6.469 1.00 85.56 191 HIS A C 1
ATOM 1488 O O . HIS A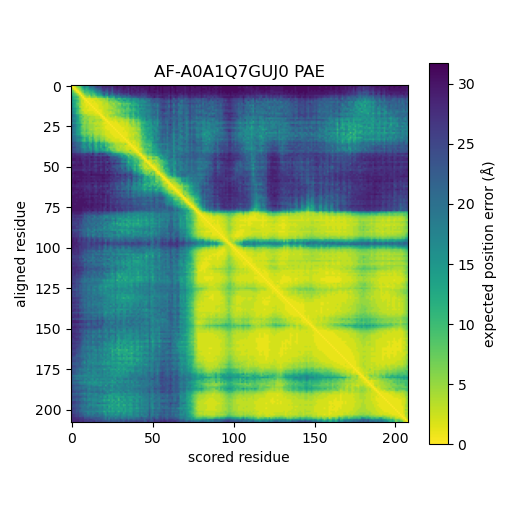 1 191 ? 11.181 8.049 -5.471 1.00 85.56 191 HIS A O 1
ATOM 1494 N N . VAL A 1 192 ? 9.263 8.771 -6.401 1.00 88.94 192 VAL A N 1
ATOM 1495 C CA . VAL A 1 192 ? 8.519 8.858 -5.139 1.00 88.94 192 VAL A CA 1
ATOM 1496 C C . VAL A 1 192 ? 8.304 7.456 -4.573 1.00 88.94 192 VAL A C 1
ATOM 1498 O O . VAL A 1 192 ? 8.499 7.248 -3.383 1.00 88.94 192 VAL A O 1
ATOM 1501 N N . TYR A 1 193 ? 7.976 6.478 -5.422 1.00 90.06 193 TYR A N 1
ATOM 1502 C CA . TYR A 1 193 ? 7.738 5.099 -4.980 1.00 90.06 193 TYR A CA 1
ATOM 1503 C C . TYR A 1 193 ? 9.011 4.442 -4.452 1.00 90.06 193 TYR A C 1
ATOM 1505 O O . TYR A 1 193 ? 8.955 3.763 -3.434 1.00 90.06 193 TYR A O 1
ATOM 1513 N N . ALA A 1 194 ? 10.152 4.681 -5.106 1.00 88.44 194 ALA A N 1
ATOM 1514 C CA . ALA A 1 194 ? 11.449 4.198 -4.640 1.00 88.44 194 ALA A CA 1
ATOM 1515 C C . ALA A 1 194 ? 11.829 4.802 -3.277 1.00 88.44 194 ALA A C 1
ATOM 1517 O O . ALA A 1 194 ? 12.226 4.068 -2.382 1.00 88.44 194 ALA A O 1
ATOM 1518 N N . ALA A 1 195 ? 11.630 6.110 -3.082 1.00 91.25 195 ALA A N 1
ATOM 1519 C CA . ALA A 1 195 ? 11.924 6.758 -1.803 1.00 91.25 195 ALA A CA 1
ATOM 1520 C C . ALA A 1 195 ? 11.039 6.236 -0.654 1.00 91.25 195 ALA A C 1
ATOM 1522 O O . ALA A 1 195 ? 11.528 5.999 0.448 1.00 91.25 195 ALA A O 1
ATOM 1523 N N . GLU A 1 196 ? 9.745 6.023 -0.912 1.00 93.25 196 GLU A N 1
ATOM 1524 C CA . GLU A 1 196 ? 8.828 5.407 0.059 1.00 93.25 196 GLU A CA 1
ATOM 1525 C C . GLU A 1 196 ? 9.213 3.950 0.367 1.00 93.25 196 GLU A C 1
ATOM 1527 O O . GLU A 1 196 ? 9.137 3.512 1.514 1.00 93.25 196 GLU A O 1
ATOM 1532 N N . PHE A 1 197 ? 9.651 3.202 -0.650 1.00 90.56 197 PHE A N 1
ATOM 1533 C CA . PHE A 1 197 ? 10.115 1.822 -0.510 1.00 90.56 197 PHE A CA 1
ATOM 1534 C C . PHE A 1 197 ? 11.372 1.745 0.365 1.00 90.56 197 PHE A C 1
ATOM 1536 O O . PHE A 1 197 ? 11.389 0.988 1.335 1.00 90.56 197 PHE A O 1
ATOM 1543 N N . ASP A 1 198 ? 12.381 2.571 0.077 1.00 89.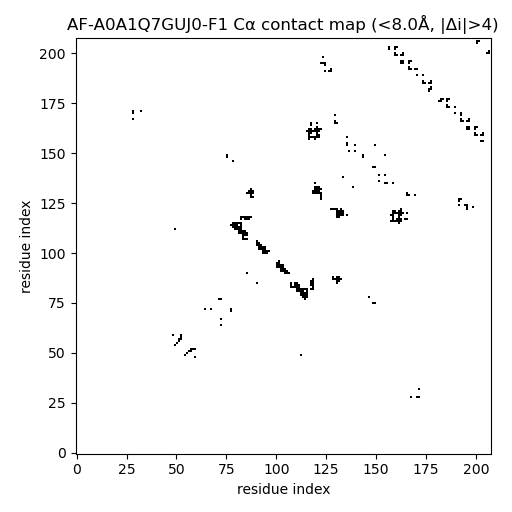44 198 ASP A N 1
ATOM 1544 C CA . ASP A 1 198 ? 13.629 2.630 0.843 1.00 89.44 198 ASP A CA 1
ATOM 1545 C C . ASP A 1 198 ? 13.360 3.004 2.306 1.00 89.44 198 ASP A C 1
ATOM 1547 O O . ASP A 1 198 ? 13.832 2.323 3.219 1.00 89.44 198 ASP A O 1
ATOM 1551 N N . HIS A 1 199 ? 12.516 4.016 2.540 1.00 91.62 199 HIS A N 1
ATOM 1552 C CA . HIS A 1 199 ? 12.133 4.424 3.891 1.00 91.62 199 HIS A CA 1
ATOM 1553 C C . HIS A 1 199 ? 11.424 3.302 4.664 1.00 91.62 199 HIS A C 1
ATOM 1555 O O . HIS A 1 199 ? 11.673 3.097 5.855 1.00 91.62 199 HIS A O 1
ATOM 1561 N N . ALA A 1 200 ? 10.544 2.547 4.002 1.00 89.56 200 ALA A N 1
ATOM 1562 C CA . ALA A 1 200 ? 9.859 1.422 4.626 1.00 89.56 200 ALA A CA 1
ATOM 1563 C C . ALA A 1 200 ? 10.821 0.266 4.960 1.00 89.56 200 ALA A C 1
ATOM 1565 O O . ALA A 1 200 ? 10.718 -0.318 6.041 1.00 89.56 200 ALA A O 1
ATOM 1566 N N . LEU A 1 201 ? 11.786 -0.037 4.084 1.00 86.75 201 LEU A N 1
ATOM 1567 C CA . LEU A 1 201 ? 12.804 -1.061 4.346 1.00 86.75 201 LEU A CA 1
ATOM 1568 C C . LEU A 1 201 ? 13.742 -0.685 5.497 1.00 86.75 201 LEU A C 1
ATOM 1570 O O . LEU A 1 201 ? 14.079 -1.550 6.310 1.00 86.75 201 LEU A O 1
ATOM 1574 N N . GLU A 1 202 ? 14.127 0.589 5.604 1.00 88.56 202 GLU A N 1
ATOM 1575 C CA . GLU A 1 202 ? 14.905 1.100 6.740 1.00 88.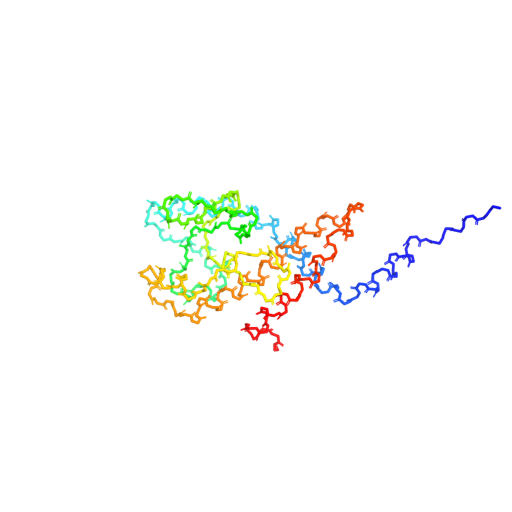56 202 GLU A CA 1
ATOM 1576 C C . GLU A 1 202 ? 14.164 0.884 8.063 1.00 88.56 202 GLU A C 1
ATOM 1578 O O . GLU A 1 202 ? 14.738 0.372 9.024 1.00 88.56 202 GLU A O 1
ATOM 1583 N N . ARG A 1 203 ? 12.864 1.199 8.103 1.00 86.94 203 ARG A N 1
ATOM 1584 C CA . ARG A 1 203 ? 12.018 1.021 9.295 1.00 86.94 203 ARG A CA 1
ATOM 1585 C C . ARG A 1 203 ? 11.792 -0.442 9.675 1.00 86.94 203 ARG A C 1
ATOM 1587 O O . ARG A 1 203 ? 11.555 -0.739 10.846 1.00 86.94 203 ARG A O 1
ATOM 1594 N N . LEU A 1 204 ? 11.863 -1.347 8.700 1.00 84.12 204 LEU A N 1
ATOM 1595 C CA . LEU A 1 204 ? 11.793 -2.793 8.914 1.00 84.12 204 LEU A CA 1
ATOM 1596 C C . LEU A 1 204 ? 13.138 -3.422 9.288 1.00 84.12 204 LEU A C 1
ATOM 1598 O O . LEU A 1 204 ? 13.153 -4.601 9.648 1.00 84.12 204 LEU A O 1
ATOM 1602 N N . GLU A 1 205 ? 14.232 -2.656 9.216 1.00 85.06 205 GLU A N 1
ATOM 1603 C CA . GLU A 1 205 ? 15.609 -3.136 9.375 1.00 85.06 205 GLU A CA 1
ATOM 1604 C C . GLU A 1 205 ? 15.982 -4.215 8.334 1.00 85.06 205 GLU A C 1
ATOM 1606 O O . GLU A 1 205 ? 16.796 -5.096 8.596 1.00 85.06 205 GLU A O 1
ATOM 1611 N N . TRP A 1 206 ? 15.376 -4.172 7.139 1.00 73.44 206 TRP A N 1
ATOM 1612 C CA . TRP A 1 206 ? 15.591 -5.161 6.065 1.00 73.44 206 TRP A CA 1
ATOM 1613 C C . TRP A 1 206 ? 16.741 -4.811 5.111 1.00 73.44 206 TRP A C 1
ATOM 1615 O O . TRP A 1 206 ? 17.098 -5.622 4.263 1.00 73.44 206 TRP A O 1
ATOM 1625 N N . ASN A 1 207 ? 17.340 -3.630 5.269 1.00 57.88 207 ASN A N 1
ATOM 1626 C CA . ASN A 1 207 ? 18.494 -3.157 4.495 1.00 57.88 207 ASN A CA 1
ATOM 1627 C C . ASN A 1 207 ? 19.860 -3.528 5.125 1.00 57.88 207 ASN A C 1
ATOM 1629 O O . ASN A 1 207 ? 20.853 -2.856 4.846 1.00 57.88 207 ASN A O 1
ATOM 1633 N N . GLN A 1 208 ? 19.912 -4.547 5.996 1.00 47.16 208 GLN A N 1
ATOM 1634 C CA . GLN A 1 208 ? 21.136 -5.035 6.661 1.00 47.16 208 GLN A CA 1
ATOM 1635 C C . GLN A 1 208 ? 21.836 -6.127 5.844 1.00 47.16 208 GLN A C 1
ATOM 1637 O O . GLN A 1 208 ? 21.149 -7.096 5.446 1.00 47.16 208 GLN A O 1
#